Protein AF-A0A7C6IPC1-F1 (afdb_monomer)

Sequence (185 aa):
ATVQRELDTSAEGLLESAGDKFINTDADSVVSEVQVGNEPYTYTSYGGQVYNIYERETLYKEIWAAPVTEIAKRYQVSDVAINKVCKSLNIPRPPRGYWAKVRAGKPVSIKPLPKTEGPTEKMGIRTGLDIRQQNEEGVLAFLSDEDRRVVFSIAAQIPVLGPNARFHPLIMAYRKVIDEGEKQQ

Solvent-accessible surface area (backbone atoms only — not comparable to full-atom values): 12378 Å² total; per-residue (Å²): 131,89,80,91,88,78,90,81,89,84,87,88,88,84,88,84,90,84,90,82,90,78,93,74,92,82,78,86,69,82,73,74,81,66,79,82,65,95,68,72,55,66,50,75,46,98,84,79,49,45,28,37,54,44,43,51,67,62,53,46,55,46,55,75,74,41,58,60,70,60,52,17,57,73,58,24,33,52,55,67,53,53,53,50,51,33,61,75,56,68,51,88,70,78,58,93,60,46,69,58,39,53,76,66,70,46,94,77,88,80,81,78,84,76,88,70,99,62,74,56,63,46,77,42,74,44,69,49,77,55,86,78,67,72,45,82,94,41,76,60,62,92,42,53,76,68,55,42,51,51,51,51,59,53,56,72,68,53,82,73,76,53,99,83,48,92,59,58,69,71,59,50,57,53,51,53,54,51,59,59,53,65,75,74,111

Secondary structure (DSSP, 8-state):
--------------------------------------PPPEEE-TTS-EEEEEEHHHHHHHHHHS-HHHHHHHTTS-HHHHHHHHHHTTPPPPPTTHHHHHHTT---PPPPPPP--S-SEEEEE---GGGG---GGGTTTTS-HHHHHHHHHHHHHS----TTS---HHHHHHHHHHHHHHTT-

Radius of gyration: 33.55 Å; Cα contacts (8 Å, |Δi|>4): 116; chains: 1; bounding box: 54×61×127 Å

pLDDT: mean 71.26, std 20.03, range [30.2, 93.69]

Mean predicted aligned error: 18.43 Å

Structure (mmCIF, N/CA/C/O backbone):
data_AF-A0A7C6IPC1-F1
#
_entry.id   AF-A0A7C6IPC1-F1
#
loop_
_atom_site.group_PDB
_atom_site.id
_atom_site.type_symbol
_atom_site.label_atom_id
_atom_site.label_alt_id
_atom_site.label_comp_id
_atom_site.label_asym_id
_atom_site.label_entity_id
_atom_site.label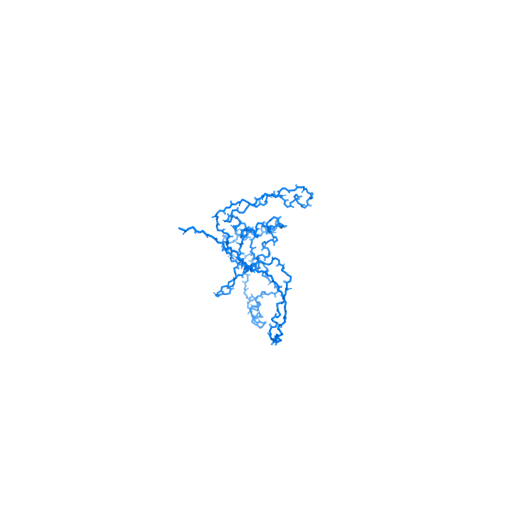_seq_id
_atom_site.pdbx_PDB_ins_code
_atom_site.Cartn_x
_atom_site.Cartn_y
_atom_site.Cartn_z
_atom_site.occupancy
_atom_site.B_iso_or_equiv
_atom_site.auth_seq_id
_atom_site.auth_comp_id
_atom_site.auth_asym_id
_atom_site.auth_atom_id
_atom_site.pdbx_PDB_model_num
ATOM 1 N N . ALA A 1 1 ? 26.554 10.624 88.889 1.00 42.78 1 ALA A N 1
ATOM 2 C CA . ALA A 1 1 ? 26.252 11.996 88.436 1.00 42.78 1 ALA A CA 1
ATOM 3 C C . ALA A 1 1 ? 26.048 11.904 86.922 1.00 42.78 1 ALA A C 1
ATOM 5 O O . ALA A 1 1 ? 26.989 11.499 86.263 1.00 42.78 1 ALA A O 1
ATOM 6 N N . THR A 1 2 ? 24.851 11.977 86.322 1.00 33.88 2 THR A N 1
ATOM 7 C CA . THR A 1 2 ? 23.754 12.969 86.458 1.00 33.88 2 THR A CA 1
ATOM 8 C C . THR A 1 2 ? 24.302 14.379 86.232 1.00 33.88 2 THR A C 1
ATOM 10 O O . THR A 1 2 ? 25.181 14.754 86.993 1.00 33.88 2 THR A O 1
ATOM 13 N N . VAL A 1 3 ? 23.882 15.228 85.286 1.00 37.34 3 VAL A N 1
ATOM 14 C CA . VAL A 1 3 ? 22.856 15.240 84.221 1.00 37.34 3 VAL A CA 1
ATOM 15 C C . VAL A 1 3 ? 23.174 16.460 83.321 1.00 37.34 3 VAL A C 1
ATOM 17 O O . VAL A 1 3 ? 23.811 17.399 83.782 1.00 37.34 3 VAL A O 1
ATOM 20 N N . GLN A 1 4 ? 22.724 16.378 82.065 1.00 38.34 4 GLN A N 1
ATOM 21 C CA . GLN A 1 4 ? 22.361 17.393 81.049 1.00 38.34 4 GLN A CA 1
ATOM 22 C C . GLN A 1 4 ? 22.618 18.903 81.221 1.00 38.34 4 GLN A C 1
ATOM 24 O O . GLN A 1 4 ? 22.395 19.455 82.295 1.00 38.34 4 GLN A O 1
ATOM 29 N N . ARG A 1 5 ? 22.830 19.553 80.054 1.00 38.12 5 ARG A N 1
ATOM 30 C CA . ARG A 1 5 ? 22.085 20.694 79.434 1.00 38.12 5 ARG A CA 1
ATOM 31 C C . ARG A 1 5 ? 23.045 21.489 78.520 1.00 38.12 5 ARG A C 1
ATOM 33 O O . ARG A 1 5 ? 24.199 21.609 78.896 1.00 38.12 5 ARG A O 1
ATOM 40 N N . GLU A 1 6 ? 22.739 22.082 77.365 1.00 39.78 6 GLU A N 1
ATOM 41 C CA . GLU A 1 6 ? 21.601 22.251 76.440 1.00 39.78 6 GLU A CA 1
ATOM 42 C C . GLU A 1 6 ? 22.182 22.812 75.111 1.00 39.78 6 GLU A C 1
ATOM 44 O O . GLU A 1 6 ? 23.296 23.326 75.144 1.00 39.78 6 GLU A O 1
ATOM 49 N N . LEU A 1 7 ? 21.425 22.677 74.003 1.00 37.53 7 LEU A N 1
ATOM 50 C CA . LEU A 1 7 ? 21.118 23.676 72.944 1.00 37.53 7 LEU A CA 1
ATOM 51 C C . LEU A 1 7 ? 22.267 24.583 72.412 1.00 37.53 7 LEU A C 1
ATOM 53 O O . LEU A 1 7 ? 23.022 25.168 73.170 1.00 37.53 7 LEU A O 1
ATOM 57 N N . ASP A 1 8 ? 22.453 24.869 71.123 1.00 31.48 8 ASP A N 1
ATOM 58 C CA . ASP A 1 8 ? 21.503 25.034 70.022 1.00 31.48 8 ASP A CA 1
ATOM 59 C C . ASP A 1 8 ? 22.293 25.394 68.732 1.00 31.48 8 ASP A C 1
ATOM 61 O O . ASP A 1 8 ? 23.434 25.850 68.807 1.00 31.48 8 ASP A O 1
ATOM 65 N N . THR A 1 9 ? 21.609 25.370 67.581 1.00 40.03 9 THR A N 1
ATOM 66 C CA . THR A 1 9 ? 21.908 26.143 66.343 1.00 40.03 9 THR A CA 1
ATOM 67 C C . THR A 1 9 ? 22.926 25.574 65.337 1.00 40.03 9 THR A C 1
ATOM 69 O O . THR A 1 9 ? 24.131 25.756 65.463 1.00 40.03 9 THR A O 1
ATOM 72 N N . SER A 1 10 ? 22.448 25.008 64.224 1.00 35.53 10 SER A N 1
ATOM 73 C CA . SER A 1 10 ? 22.227 25.798 62.995 1.00 35.53 10 SER A CA 1
ATOM 74 C C . SER A 1 10 ? 21.672 24.922 61.872 1.00 35.53 10 SER A C 1
ATOM 76 O O . SER A 1 10 ? 22.257 23.910 61.495 1.00 35.53 10 SER A O 1
ATOM 78 N N . ALA A 1 11 ? 20.518 25.340 61.362 1.00 40.31 11 ALA A N 1
ATOM 79 C CA . ALA A 1 11 ? 19.826 24.771 60.223 1.00 40.31 11 ALA A CA 1
ATOM 80 C C . ALA A 1 11 ? 20.508 25.160 58.900 1.00 40.31 11 ALA A C 1
ATOM 82 O O . ALA A 1 11 ? 20.950 26.296 58.728 1.00 40.31 11 ALA A O 1
ATOM 83 N N . GLU A 1 12 ? 20.527 24.222 57.955 1.00 38.56 12 GLU A N 1
ATOM 84 C CA . GLU A 1 12 ? 20.740 24.483 56.534 1.00 38.56 12 GLU A CA 1
ATOM 85 C C . GLU A 1 12 ? 19.439 24.969 55.877 1.00 38.56 12 GLU A C 1
ATOM 87 O O . GLU A 1 12 ? 18.364 24.421 56.129 1.00 38.56 12 GLU A O 1
ATOM 92 N N . GLY A 1 13 ? 19.565 25.947 54.974 1.00 33.12 13 GLY A N 1
ATOM 93 C CA . GLY A 1 13 ? 18.568 26.266 53.949 1.00 33.12 13 GLY A CA 1
ATOM 94 C C . GLY A 1 13 ? 18.161 27.742 53.877 1.00 33.12 13 GLY A C 1
ATOM 95 O O . GLY A 1 13 ? 17.382 28.196 54.705 1.00 33.12 13 GLY A O 1
ATOM 96 N N . LEU A 1 14 ? 18.637 28.477 52.860 1.00 33.56 14 LEU A N 1
ATOM 97 C CA . LEU A 1 14 ? 17.858 28.869 51.665 1.00 33.56 14 LEU A CA 1
ATOM 98 C C . LEU A 1 14 ? 18.631 29.862 50.757 1.00 33.56 14 LEU A C 1
ATOM 100 O O . LEU A 1 14 ? 19.104 30.893 51.216 1.00 33.56 14 LEU A O 1
ATOM 104 N N . LEU A 1 15 ? 18.678 29.515 49.464 1.00 36.00 15 LEU A N 1
ATOM 105 C CA . LEU A 1 15 ? 18.459 30.317 48.243 1.00 36.00 15 LEU A CA 1
ATOM 106 C C . LEU A 1 15 ? 19.066 31.735 48.023 1.00 36.00 15 LEU A C 1
ATOM 108 O O . LEU A 1 15 ? 18.649 32.715 48.627 1.00 36.00 15 LEU A O 1
ATOM 112 N N . GLU A 1 16 ? 19.871 31.811 46.944 1.00 30.70 16 GLU A N 1
ATOM 113 C CA . GLU A 1 16 ? 19.589 32.523 45.664 1.00 30.70 16 GLU A CA 1
ATOM 114 C C . GLU A 1 16 ? 20.507 33.687 45.220 1.00 30.70 16 GLU A C 1
ATOM 116 O O . GLU A 1 16 ? 20.761 34.635 45.954 1.00 30.70 16 GLU A O 1
ATOM 121 N N . SER A 1 17 ? 20.849 33.626 43.915 1.00 34.62 17 SER A N 1
ATOM 122 C CA . SER A 1 17 ? 21.264 34.714 42.998 1.00 34.62 17 SER A CA 1
ATOM 123 C C . SER A 1 17 ? 22.682 35.289 43.142 1.00 34.62 17 SER A C 1
ATOM 125 O O . SER A 1 17 ? 23.150 35.531 44.240 1.00 34.62 17 SER A O 1
ATOM 127 N N . ALA A 1 18 ? 23.428 35.661 42.100 1.00 34.22 18 ALA A N 1
ATOM 128 C CA . ALA A 1 18 ? 23.328 35.535 40.647 1.00 34.22 18 ALA A CA 1
ATOM 129 C C . ALA A 1 18 ? 24.667 36.005 40.049 1.00 34.22 18 ALA A C 1
ATOM 131 O O . ALA A 1 18 ? 25.324 36.882 40.608 1.00 34.22 18 ALA A O 1
ATOM 132 N N . GLY A 1 19 ? 24.973 35.514 38.847 1.00 30.50 19 GLY A N 1
ATOM 133 C CA . GLY A 1 19 ? 25.771 36.248 37.868 1.00 30.50 19 GLY A CA 1
ATOM 134 C C . GLY A 1 19 ? 27.196 35.755 37.674 1.00 30.50 19 GLY A C 1
ATOM 135 O O . GLY A 1 19 ? 28.110 36.282 38.288 1.00 30.50 19 GLY A O 1
ATOM 136 N N . ASP A 1 20 ? 27.384 34.868 36.697 1.00 35.81 20 ASP A N 1
ATOM 137 C CA . ASP A 1 20 ? 28.608 34.882 35.900 1.00 35.81 20 ASP A CA 1
ATOM 138 C C . ASP A 1 20 ? 28.272 34.776 34.412 1.00 35.81 20 ASP A C 1
ATOM 140 O O . ASP A 1 20 ? 27.554 33.888 33.949 1.00 35.81 20 ASP A O 1
ATOM 144 N N . LYS A 1 21 ? 28.771 35.770 33.676 1.00 41.38 21 LYS A N 1
ATOM 145 C CA . LYS A 1 21 ? 28.754 35.854 32.219 1.00 41.38 21 LYS A CA 1
ATOM 146 C C . LYS A 1 21 ? 29.823 34.917 31.679 1.00 41.38 21 LYS A C 1
ATOM 148 O O . LYS A 1 21 ? 30.982 35.116 32.010 1.00 41.38 21 LYS A O 1
ATOM 153 N N . PHE A 1 22 ? 29.486 34.066 30.718 1.00 30.20 22 PHE A N 1
ATOM 154 C CA . PHE A 1 22 ? 30.411 33.795 29.620 1.00 30.20 22 PHE A CA 1
ATOM 155 C C . PHE A 1 22 ? 29.639 33.639 28.314 1.00 30.20 22 PHE A C 1
ATOM 157 O O . PHE A 1 22 ? 28.865 32.710 28.106 1.00 30.20 22 PHE A O 1
ATOM 164 N N . ILE A 1 23 ? 29.858 34.628 27.456 1.00 34.03 23 ILE A N 1
ATOM 165 C CA . ILE A 1 23 ? 29.591 34.599 26.028 1.00 34.03 23 ILE A CA 1
ATOM 166 C C . ILE A 1 23 ? 30.515 33.554 25.398 1.00 34.03 23 ILE A C 1
ATOM 168 O O . ILE A 1 23 ? 31.729 33.712 25.427 1.00 34.03 23 ILE A O 1
ATOM 172 N N . ASN A 1 24 ? 29.946 32.497 24.830 1.00 34.81 24 ASN A N 1
ATOM 173 C CA . ASN A 1 24 ? 30.612 31.705 23.806 1.00 34.81 24 ASN A CA 1
ATOM 174 C C . ASN A 1 24 ? 29.646 31.572 22.636 1.00 34.81 24 ASN A C 1
ATOM 176 O O . ASN A 1 24 ? 28.652 30.851 22.685 1.00 34.81 24 ASN A O 1
ATOM 180 N N . THR A 1 25 ? 29.946 32.360 21.614 1.00 36.94 25 THR A N 1
ATOM 181 C CA . THR A 1 25 ? 29.571 32.131 20.227 1.00 36.94 25 THR A CA 1
ATOM 182 C C . THR A 1 25 ? 30.173 30.794 19.808 1.00 36.94 25 THR A C 1
ATOM 184 O O . THR A 1 25 ? 31.377 30.620 19.957 1.00 36.94 25 THR A O 1
ATOM 187 N N . ASP A 1 26 ? 29.346 29.845 19.373 1.00 35.69 26 ASP A N 1
ATOM 188 C CA . ASP A 1 26 ? 29.529 29.075 18.134 1.00 35.69 26 ASP A CA 1
ATOM 189 C C . ASP A 1 26 ? 28.623 27.835 18.114 1.00 35.69 26 ASP A C 1
ATOM 191 O O . ASP A 1 26 ? 28.486 27.113 19.100 1.00 35.69 26 ASP A O 1
ATOM 195 N N . ALA A 1 27 ? 28.048 27.599 16.932 1.00 46.12 27 ALA A N 1
ATOM 196 C CA . ALA A 1 27 ? 27.207 26.469 16.541 1.00 46.12 27 ALA A CA 1
ATOM 197 C C . ALA A 1 27 ? 25.763 26.464 17.076 1.00 46.12 27 ALA A C 1
ATOM 199 O O . ALA A 1 27 ? 25.317 25.487 17.677 1.00 46.12 27 ALA A O 1
ATOM 200 N N . ASP A 1 28 ? 24.977 27.488 16.715 1.00 35.22 28 ASP A N 1
ATOM 201 C CA . ASP A 1 28 ? 23.539 27.258 16.536 1.00 35.22 28 ASP A CA 1
ATOM 202 C C . ASP A 1 28 ? 23.357 26.467 15.236 1.00 35.22 28 ASP A C 1
ATOM 204 O O . ASP A 1 28 ? 23.250 26.984 14.121 1.00 35.22 28 ASP A O 1
ATOM 208 N N . SER A 1 29 ? 23.474 25.153 15.410 1.00 35.72 29 SER A N 1
ATOM 209 C CA . SER A 1 29 ? 22.898 24.155 14.536 1.00 35.72 29 SER A CA 1
ATOM 210 C C . SER A 1 29 ? 21.467 24.583 14.270 1.00 35.72 29 SER A C 1
ATOM 212 O O . SER A 1 29 ? 20.635 24.518 15.168 1.00 35.72 29 SER A O 1
ATOM 214 N N . VAL A 1 30 ? 21.191 24.993 13.035 1.00 35.62 30 VAL A N 1
ATOM 215 C CA . VAL A 1 30 ? 19.840 25.184 12.518 1.00 35.62 30 VAL A CA 1
ATOM 216 C C . VAL A 1 30 ? 19.114 23.840 12.628 1.00 35.62 30 VAL A C 1
ATOM 218 O O . VAL A 1 30 ? 19.042 23.055 11.685 1.00 35.62 30 VAL A O 1
ATOM 221 N N . VAL A 1 31 ? 18.581 23.551 13.812 1.00 35.47 31 VAL A N 1
ATOM 222 C CA . VAL A 1 31 ? 17.463 22.645 13.992 1.00 35.47 31 VAL A CA 1
ATOM 223 C C . VAL A 1 31 ? 16.281 23.408 13.436 1.00 35.47 31 VAL A C 1
ATOM 225 O O . VAL A 1 31 ? 15.582 24.153 14.113 1.00 35.47 31 VAL A O 1
ATOM 228 N N . SER A 1 32 ? 16.116 23.281 12.121 1.00 35.44 32 SER A N 1
ATOM 229 C CA . SER A 1 32 ? 14.827 23.538 11.510 1.00 35.44 32 SER A CA 1
ATOM 230 C C . SER A 1 32 ? 13.851 22.596 12.202 1.00 35.44 32 SER A C 1
ATOM 232 O O . SER A 1 32 ? 13.800 21.409 11.883 1.00 35.44 32 SER A O 1
ATOM 234 N N . GLU A 1 33 ? 13.119 23.119 13.185 1.00 40.06 33 GLU A N 1
ATOM 235 C CA . GLU A 1 33 ? 11.861 22.560 13.658 1.00 40.06 33 GLU A CA 1
ATOM 236 C C . GLU A 1 33 ? 10.898 22.561 12.466 1.00 40.06 33 GLU A C 1
ATOM 238 O O . GLU A 1 33 ? 10.044 23.430 12.290 1.00 40.06 33 GLU A O 1
ATOM 243 N N . VAL A 1 34 ? 11.089 21.588 11.575 1.00 40.12 34 VAL A N 1
ATOM 244 C CA . VAL A 1 34 ? 10.105 21.232 10.571 1.00 40.12 34 VAL A CA 1
ATOM 245 C C . VAL A 1 34 ? 8.958 20.627 11.355 1.00 40.12 34 VAL A C 1
ATOM 247 O O . VAL A 1 34 ? 9.119 19.609 12.030 1.00 40.12 34 VAL A O 1
ATOM 250 N N . GLN A 1 35 ? 7.816 21.305 11.291 1.00 32.94 35 GLN A N 1
ATOM 251 C CA . GLN A 1 35 ? 6.545 20.835 11.816 1.00 32.94 35 GLN A CA 1
ATOM 252 C C . GLN A 1 35 ? 6.404 19.339 11.536 1.00 32.94 35 GLN A C 1
ATOM 254 O O . GLN A 1 35 ? 6.403 18.925 10.376 1.00 32.94 35 GLN A O 1
ATOM 259 N N . VAL A 1 36 ? 6.342 18.545 12.608 1.00 42.81 36 VAL A N 1
ATOM 260 C CA . VAL A 1 36 ? 6.246 17.085 12.565 1.00 42.81 36 VAL A CA 1
ATOM 261 C C . VAL A 1 36 ? 4.934 16.714 11.879 1.00 42.81 36 VAL A C 1
ATOM 263 O O . VAL A 1 36 ? 3.889 16.561 12.507 1.00 42.81 36 VAL A O 1
ATOM 266 N N . GLY A 1 37 ? 4.976 16.606 10.553 1.00 45.66 37 GLY A N 1
ATOM 267 C CA . GLY A 1 37 ? 4.071 15.742 9.824 1.00 45.66 37 GLY A CA 1
ATOM 268 C C . GLY A 1 37 ? 4.293 14.331 10.352 1.00 45.66 37 GLY A C 1
ATOM 269 O O . GLY A 1 37 ? 5.436 13.942 10.587 1.00 45.66 37 GLY A O 1
ATOM 270 N N . ASN A 1 38 ? 3.212 13.591 10.600 1.00 64.19 38 ASN A N 1
ATOM 271 C CA . ASN A 1 38 ? 3.240 12.190 11.031 1.00 64.19 38 ASN A CA 1
ATOM 272 C C . ASN A 1 38 ? 3.824 11.288 9.923 1.00 64.19 38 ASN A C 1
ATOM 274 O O . ASN A 1 38 ? 3.116 10.460 9.344 1.00 64.19 38 ASN A O 1
ATOM 278 N N . GLU A 1 39 ? 5.089 11.497 9.583 1.00 67.12 39 GLU A N 1
ATOM 279 C CA . GLU A 1 39 ? 5.850 10.673 8.667 1.00 67.12 39 GLU A CA 1
ATOM 280 C C . GLU A 1 39 ? 6.363 9.453 9.435 1.00 67.12 39 GLU A C 1
ATOM 282 O O . GLU A 1 39 ? 6.873 9.584 10.553 1.00 67.12 39 GLU A O 1
ATOM 287 N N . PRO A 1 40 ? 6.202 8.245 8.879 1.00 78.38 40 PRO A N 1
ATOM 288 C CA . PRO A 1 40 ? 6.580 7.032 9.573 1.00 78.38 40 PRO A CA 1
ATOM 289 C C . PRO A 1 40 ? 8.096 6.940 9.718 1.00 78.38 40 PRO A C 1
ATOM 291 O O . PRO A 1 40 ? 8.842 7.220 8.779 1.00 78.38 40 PRO A O 1
ATOM 294 N N . TYR A 1 41 ? 8.554 6.480 10.881 1.00 81.81 41 TYR A N 1
ATOM 295 C CA . TYR A 1 41 ? 9.971 6.232 11.113 1.00 81.81 41 TYR A CA 1
ATOM 296 C C . TYR A 1 41 ? 10.501 5.209 10.103 1.00 81.81 41 TYR A C 1
ATOM 298 O O . TYR A 1 41 ? 10.015 4.074 10.021 1.00 81.81 41 TYR A O 1
ATOM 306 N N . THR A 1 42 ? 11.514 5.608 9.333 1.00 86.94 42 THR A N 1
ATOM 307 C CA . THR A 1 42 ? 12.171 4.740 8.353 1.00 86.94 42 THR A CA 1
ATOM 308 C C . THR A 1 42 ? 13.636 4.517 8.672 1.00 86.94 42 THR A C 1
ATOM 310 O O . THR A 1 42 ? 14.331 5.435 9.096 1.00 86.94 42 THR A O 1
ATOM 313 N N . TYR A 1 43 ? 14.117 3.309 8.395 1.00 85.62 43 TYR A N 1
ATOM 314 C CA . TYR A 1 43 ? 15.519 2.932 8.506 1.00 85.62 43 TYR A CA 1
ATOM 315 C C . TYR A 1 43 ? 16.049 2.462 7.150 1.00 85.62 43 TYR A C 1
ATOM 317 O O . TYR A 1 43 ? 15.455 1.588 6.513 1.00 85.62 43 TYR A O 1
ATOM 325 N N . THR A 1 44 ? 17.178 3.021 6.720 1.00 87.62 44 THR A N 1
ATOM 326 C CA . THR A 1 44 ? 17.869 2.617 5.491 1.00 87.62 44 THR A CA 1
ATOM 327 C C . THR A 1 44 ? 19.000 1.665 5.844 1.00 87.62 44 THR A C 1
ATOM 329 O O . THR A 1 44 ? 19.879 1.999 6.635 1.00 87.62 44 THR A O 1
ATOM 332 N N . SER A 1 45 ? 18.988 0.475 5.250 1.00 85.56 45 SER A N 1
ATOM 333 C CA . SER A 1 45 ? 20.052 -0.513 5.437 1.00 85.56 45 SER A CA 1
ATOM 334 C C . SER A 1 45 ? 21.165 -0.356 4.393 1.00 85.56 45 SER A C 1
ATOM 336 O O . SER A 1 45 ? 20.970 0.245 3.330 1.00 85.56 45 SER A O 1
ATOM 338 N N . TYR A 1 46 ? 22.334 -0.942 4.667 1.00 70.69 46 TYR A N 1
ATOM 339 C CA . TYR A 1 46 ? 23.425 -1.055 3.699 1.00 70.69 46 TYR A CA 1
ATOM 340 C C . TYR A 1 46 ? 22.954 -1.910 2.510 1.00 70.69 46 TYR A C 1
ATOM 342 O O . TYR A 1 46 ? 22.681 -3.098 2.660 1.00 70.69 46 TYR A O 1
ATOM 350 N N . GLY A 1 47 ? 22.795 -1.290 1.337 1.00 78.38 47 GLY A N 1
ATOM 351 C CA . GLY A 1 47 ? 22.162 -1.904 0.158 1.00 78.38 47 GLY A CA 1
ATOM 352 C C . GLY A 1 47 ? 20.948 -1.141 -0.384 1.00 78.38 47 GLY A C 1
ATOM 353 O O . GLY A 1 47 ?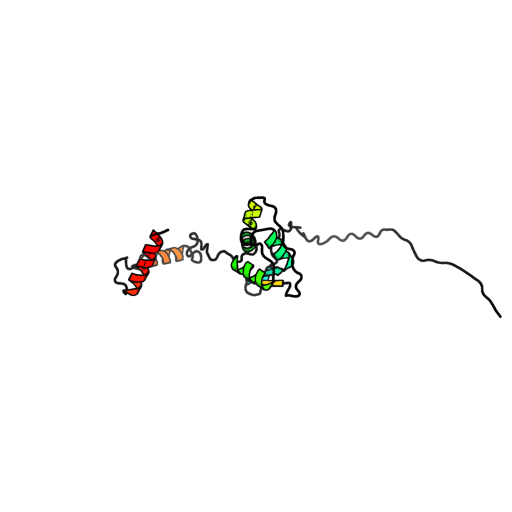 20.271 -1.631 -1.285 1.00 78.38 47 GLY A O 1
ATOM 354 N N . GLY A 1 48 ? 20.648 0.043 0.165 1.00 81.12 48 GLY A N 1
ATOM 355 C CA . GLY A 1 48 ? 19.620 0.949 -0.367 1.00 81.12 48 GLY A CA 1
ATOM 356 C C . GLY A 1 48 ? 18.180 0.502 -0.102 1.00 81.12 48 GLY A C 1
ATOM 357 O O . GLY A 1 48 ? 17.243 1.121 -0.596 1.00 81.12 48 GLY A O 1
ATOM 358 N N . GLN A 1 49 ? 17.988 -0.562 0.680 1.00 82.06 49 GLN A N 1
ATOM 359 C CA . GLN A 1 49 ? 16.666 -1.023 1.097 1.00 82.06 49 GLN A CA 1
ATOM 360 C C . GLN A 1 49 ? 16.149 -0.154 2.245 1.00 82.06 49 GLN A C 1
ATOM 362 O O . GLN A 1 49 ? 16.828 0.005 3.264 1.00 82.06 49 GLN A O 1
ATOM 367 N N . VAL A 1 50 ? 14.934 0.372 2.085 1.00 89.00 50 VAL A N 1
ATOM 368 C CA . VAL A 1 50 ? 14.257 1.193 3.094 1.00 89.00 50 VAL A CA 1
ATOM 369 C C . VAL A 1 50 ? 13.233 0.342 3.840 1.00 89.00 50 VAL A C 1
ATOM 371 O O . VAL A 1 50 ? 12.414 -0.355 3.236 1.00 89.00 50 VAL A O 1
ATOM 374 N N . TYR A 1 51 ? 13.263 0.410 5.166 1.00 89.62 51 TYR A N 1
ATOM 375 C CA . TYR A 1 51 ? 12.338 -0.279 6.058 1.00 89.62 51 TYR A CA 1
ATOM 376 C C . TYR A 1 51 ? 11.488 0.734 6.810 1.00 89.62 51 TYR A C 1
ATOM 378 O O . TYR A 1 51 ? 12.000 1.741 7.285 1.00 89.62 51 TYR A O 1
ATOM 386 N N . ASN A 1 52 ? 10.203 0.437 6.966 1.00 91.00 52 ASN A N 1
ATOM 387 C CA . ASN A 1 52 ? 9.317 1.155 7.869 1.00 91.00 52 ASN A CA 1
ATOM 388 C C . ASN A 1 52 ? 9.308 0.467 9.229 1.00 91.00 52 ASN A C 1
ATOM 390 O O . ASN A 1 52 ? 9.174 -0.760 9.299 1.00 91.00 52 ASN A O 1
ATOM 394 N N . ILE A 1 53 ? 9.397 1.259 10.290 1.00 90.25 53 ILE A N 1
ATOM 395 C CA . ILE A 1 53 ? 9.268 0.805 11.670 1.00 90.25 53 ILE A CA 1
ATOM 396 C C . ILE A 1 53 ? 7.830 1.085 12.114 1.00 90.25 53 ILE A C 1
ATOM 398 O O . ILE A 1 53 ? 7.361 2.219 12.083 1.00 90.25 53 ILE A O 1
ATOM 402 N N . TYR A 1 54 ? 7.113 0.029 12.486 1.00 88.88 54 TYR A N 1
ATOM 403 C CA . TYR A 1 54 ? 5.732 0.082 12.947 1.00 88.88 54 TYR A CA 1
ATOM 404 C C . TYR A 1 54 ? 5.685 -0.117 14.454 1.00 88.88 54 TYR A C 1
ATOM 406 O O . TYR A 1 54 ? 5.912 -1.227 14.936 1.00 88.88 54 TYR A O 1
ATOM 414 N N . GLU A 1 55 ? 5.321 0.931 15.179 1.00 89.50 55 GLU A N 1
ATOM 415 C CA . GLU A 1 55 ? 5.032 0.851 16.605 1.00 89.50 55 GLU A CA 1
ATOM 416 C C . GLU A 1 55 ? 3.539 0.582 16.833 1.00 89.50 55 GLU A C 1
ATOM 418 O O . GLU A 1 55 ? 2.670 1.184 16.197 1.00 89.50 55 GLU A O 1
ATOM 423 N N . ARG A 1 56 ? 3.225 -0.328 17.758 1.00 87.12 56 ARG A N 1
ATOM 424 C CA . ARG A 1 56 ? 1.856 -0.771 18.051 1.00 87.12 56 ARG A CA 1
ATOM 425 C C . ARG A 1 56 ? 0.895 0.378 18.368 1.00 87.12 56 ARG A C 1
ATOM 427 O O . ARG A 1 56 ? -0.220 0.395 17.844 1.00 87.12 56 ARG A O 1
ATOM 434 N N . GLU A 1 57 ? 1.284 1.292 19.254 1.00 85.44 57 GLU A N 1
ATOM 435 C CA . GLU A 1 57 ? 0.405 2.369 19.726 1.00 85.44 57 GLU A CA 1
ATOM 436 C C . GLU A 1 57 ? 0.175 3.429 18.653 1.00 85.44 57 GLU A C 1
ATOM 438 O O . GLU A 1 57 ? -0.964 3.837 18.409 1.00 85.44 57 GLU A O 1
ATOM 443 N N . THR A 1 58 ? 1.254 3.829 17.985 1.00 87.31 58 THR A N 1
ATOM 444 C CA . THR A 1 58 ? 1.245 4.803 16.894 1.00 87.31 58 THR A CA 1
ATOM 445 C C . THR A 1 58 ? 0.406 4.288 15.726 1.00 87.31 58 THR A C 1
ATOM 447 O O . THR A 1 58 ? -0.557 4.941 15.320 1.00 87.31 58 THR A O 1
ATOM 450 N N . LEU A 1 59 ? 0.643 3.046 15.292 1.00 87.94 59 LEU A N 1
ATOM 451 C CA . LEU A 1 59 ? -0.130 2.423 14.219 1.00 87.94 59 LEU A CA 1
ATOM 452 C C . LEU A 1 59 ? -1.614 2.255 14.592 1.00 87.94 59 LEU A C 1
ATOM 454 O O . LEU A 1 59 ? -2.488 2.428 13.743 1.00 87.94 59 LEU A O 1
ATOM 458 N N . TYR A 1 60 ? -1.936 1.947 15.854 1.00 87.69 60 TYR A N 1
ATOM 459 C CA . TYR A 1 60 ? -3.327 1.909 16.316 1.00 87.69 60 TYR A CA 1
ATOM 460 C C . TYR A 1 60 ? -3.991 3.290 16.208 1.00 87.69 60 TYR A C 1
ATOM 462 O O . TYR A 1 60 ? -5.066 3.391 15.618 1.00 87.69 60 TYR A O 1
ATOM 470 N N . LYS A 1 61 ? -3.363 4.357 16.719 1.00 87.50 61 LYS A N 1
ATOM 471 C CA . LYS A 1 61 ? -3.913 5.722 16.629 1.00 87.50 61 LYS A CA 1
ATOM 472 C C . LYS A 1 61 ? -4.191 6.106 15.176 1.00 87.50 61 LYS A C 1
ATOM 474 O O . LYS A 1 61 ? -5.271 6.603 14.870 1.00 87.50 61 LYS A O 1
ATOM 479 N N . GLU A 1 62 ? -3.268 5.791 14.276 1.00 88.88 62 GLU A N 1
ATOM 480 C CA . GLU A 1 62 ? -3.414 6.068 12.848 1.00 88.88 62 GLU A CA 1
ATOM 481 C C . GLU A 1 62 ? -4.559 5.285 12.202 1.00 88.88 62 GLU A C 1
ATOM 483 O O . GLU A 1 62 ? -5.379 5.880 11.509 1.00 88.88 62 GLU A O 1
ATOM 488 N N . ILE A 1 63 ? -4.677 3.979 12.471 1.00 89.06 63 ILE A N 1
ATOM 489 C CA . ILE A 1 63 ? -5.743 3.109 11.930 1.00 89.06 63 ILE A CA 1
ATOM 490 C C . ILE A 1 63 ? -7.143 3.553 12.348 1.00 89.06 63 ILE A C 1
ATOM 492 O O . ILE A 1 63 ? -8.113 3.283 11.635 1.00 89.06 63 ILE A O 1
ATOM 496 N N . TRP A 1 64 ? -7.265 4.190 13.508 1.00 87.31 64 TRP A N 1
ATOM 497 C CA . TRP A 1 64 ? -8.532 4.729 13.993 1.00 87.31 64 TRP A CA 1
ATOM 498 C C . TRP A 1 64 ? -8.764 6.187 13.579 1.00 87.31 64 TRP A C 1
ATOM 500 O O . TRP A 1 64 ? -9.918 6.616 13.568 1.00 87.31 64 TRP A O 1
ATOM 510 N N . ALA A 1 65 ? -7.713 6.917 13.193 1.00 86.88 65 ALA A N 1
ATOM 511 C CA . ALA A 1 65 ? -7.788 8.285 12.681 1.00 86.88 65 ALA A CA 1
ATOM 512 C C . ALA A 1 65 ? -8.041 8.355 11.164 1.00 86.88 65 ALA A C 1
ATOM 514 O O . ALA A 1 65 ? -8.760 9.244 10.713 1.00 86.88 65 ALA A O 1
ATOM 515 N N . ALA A 1 66 ? -7.511 7.407 10.384 1.00 87.00 66 ALA A N 1
ATOM 516 C CA . ALA A 1 66 ? -7.605 7.384 8.925 1.00 87.00 66 ALA A CA 1
ATOM 517 C C . ALA A 1 66 ? -7.876 5.970 8.367 1.00 87.00 66 ALA A C 1
ATOM 519 O O . ALA A 1 66 ? -7.542 4.962 8.998 1.00 87.00 66 ALA A O 1
ATOM 520 N N . PRO A 1 67 ? -8.474 5.844 7.166 1.00 90.06 67 PRO A N 1
ATOM 521 C CA . PRO A 1 67 ? -8.642 4.550 6.520 1.00 90.06 67 PRO A CA 1
ATOM 522 C C . PRO A 1 67 ? -7.290 3.923 6.153 1.00 90.06 67 PRO A C 1
ATOM 524 O O . PRO A 1 67 ? -6.338 4.607 5.786 1.00 90.06 67 PRO A O 1
ATOM 527 N N . VAL A 1 68 ? -7.230 2.586 6.175 1.00 89.56 68 VAL A N 1
ATOM 528 C CA . VAL A 1 68 ? -6.009 1.807 5.876 1.00 89.56 68 VAL A CA 1
ATOM 529 C C . VAL A 1 68 ? -5.389 2.186 4.530 1.00 89.56 68 VAL A C 1
ATOM 531 O O . VAL A 1 68 ? -4.173 2.178 4.416 1.00 89.56 68 VAL A O 1
ATOM 534 N N . THR A 1 69 ? -6.204 2.576 3.550 1.00 88.31 69 THR A N 1
ATOM 535 C CA . THR A 1 69 ? -5.755 3.032 2.228 1.00 88.31 69 THR A CA 1
ATOM 536 C C . THR A 1 69 ? -4.910 4.304 2.280 1.00 88.31 69 THR A C 1
ATOM 538 O O . THR A 1 69 ? -3.987 4.464 1.490 1.00 88.31 69 THR A O 1
ATOM 541 N N . GLU A 1 70 ? -5.215 5.235 3.185 1.00 88.69 70 GLU A N 1
ATOM 542 C CA . GLU A 1 70 ? -4.419 6.457 3.358 1.00 88.69 70 GLU A CA 1
ATOM 543 C C . GLU A 1 70 ? -3.130 6.165 4.119 1.00 88.69 70 GLU A C 1
ATOM 545 O O . GLU A 1 70 ? -2.065 6.648 3.746 1.00 88.69 70 GLU A O 1
ATOM 550 N N . ILE A 1 71 ? -3.213 5.315 5.140 1.00 90.38 71 ILE A N 1
ATOM 551 C CA . ILE A 1 71 ? -2.056 4.881 5.926 1.00 90.38 71 ILE A CA 1
ATOM 552 C C . ILE A 1 71 ? -1.077 4.130 5.024 1.00 90.38 71 ILE A C 1
ATOM 554 O O . ILE A 1 71 ? 0.097 4.464 4.958 1.00 90.38 71 ILE A O 1
ATOM 558 N N . ALA A 1 72 ? -1.557 3.170 4.240 1.00 89.38 72 ALA A N 1
ATOM 559 C CA . ALA A 1 72 ? -0.747 2.422 3.288 1.00 89.38 72 ALA A CA 1
ATOM 560 C C . ALA A 1 72 ? 0.025 3.336 2.320 1.00 89.38 72 ALA A C 1
ATOM 562 O O . ALA A 1 72 ? 1.212 3.109 2.083 1.00 89.38 72 ALA A O 1
ATOM 563 N N . LYS A 1 73 ? -0.611 4.414 1.835 1.00 88.19 73 LYS A N 1
ATOM 564 C CA . LYS A 1 73 ? 0.044 5.432 1.000 1.00 88.19 73 LYS A CA 1
ATOM 565 C C . LYS A 1 73 ? 1.170 6.158 1.734 1.00 88.19 73 LYS A C 1
ATOM 567 O O . LYS A 1 73 ? 2.262 6.245 1.182 1.00 88.19 73 LYS A O 1
ATOM 572 N N . ARG A 1 74 ? 0.937 6.616 2.970 1.00 88.38 74 ARG A N 1
ATOM 573 C CA . ARG A 1 74 ? 1.963 7.293 3.792 1.00 88.38 74 ARG A CA 1
ATOM 574 C C . ARG A 1 74 ? 3.175 6.399 4.034 1.00 88.38 74 ARG A C 1
ATOM 576 O O . ARG A 1 74 ? 4.309 6.803 3.823 1.00 88.38 74 ARG A O 1
ATOM 583 N N . TYR A 1 75 ? 2.927 5.138 4.374 1.00 88.25 75 TYR A N 1
ATOM 584 C CA . TYR A 1 75 ? 3.984 4.152 4.583 1.00 88.25 75 TYR A CA 1
ATOM 585 C C . TYR A 1 75 ? 4.557 3.587 3.272 1.00 88.25 75 TYR A C 1
ATOM 587 O O . TYR A 1 75 ? 5.469 2.770 3.321 1.00 88.25 75 TYR A O 1
ATOM 595 N N . GLN A 1 76 ? 4.051 3.974 2.096 1.00 87.81 76 GLN A N 1
ATOM 596 C CA . GLN A 1 76 ? 4.451 3.427 0.791 1.00 87.81 76 GLN A CA 1
ATOM 597 C C . GLN A 1 76 ? 4.502 1.887 0.755 1.00 87.81 76 GLN A C 1
ATOM 599 O O . GLN A 1 76 ? 5.423 1.268 0.213 1.00 87.81 76 GLN A O 1
ATOM 604 N N . VAL A 1 77 ? 3.492 1.257 1.349 1.00 89.56 77 VAL A N 1
ATOM 605 C CA . VAL A 1 77 ? 3.303 -0.198 1.358 1.00 89.56 77 VAL A CA 1
ATOM 606 C C . VAL A 1 77 ? 1.888 -0.531 0.917 1.00 89.56 77 VAL A C 1
ATOM 608 O O . VAL A 1 77 ? 0.990 0.295 0.993 1.00 89.56 77 VAL A O 1
ATOM 611 N N . SER A 1 78 ? 1.646 -1.762 0.476 1.00 89.00 78 SER A N 1
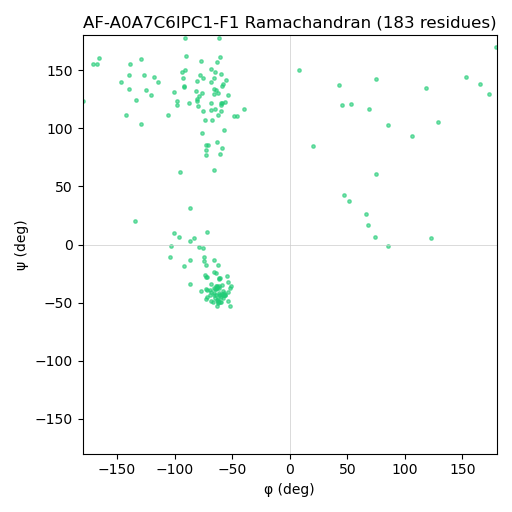ATOM 612 C CA . SER A 1 78 ? 0.291 -2.187 0.111 1.00 89.00 78 SER A CA 1
ATOM 613 C C . SER A 1 78 ? -0.639 -2.281 1.326 1.00 89.00 78 SER A C 1
ATOM 615 O O . SER A 1 78 ? -0.215 -2.670 2.415 1.00 89.00 78 SER A O 1
ATOM 617 N N . ASP A 1 79 ? -1.943 -2.075 1.120 1.00 88.25 79 ASP A N 1
ATOM 618 C CA . ASP A 1 79 ? -2.978 -2.267 2.152 1.00 88.25 79 ASP A CA 1
ATOM 619 C C . ASP A 1 79 ? -2.887 -3.649 2.819 1.00 88.25 79 ASP A C 1
ATOM 621 O O . ASP A 1 79 ? -3.086 -3.820 4.024 1.00 88.25 79 ASP A O 1
ATOM 625 N N . VAL A 1 80 ? -2.552 -4.674 2.030 1.00 89.62 80 VAL A N 1
ATOM 626 C CA . VAL A 1 80 ? -2.346 -6.046 2.509 1.00 89.62 80 VAL A CA 1
ATOM 627 C C . VAL A 1 80 ? -1.161 -6.131 3.478 1.00 89.62 80 VAL A C 1
ATOM 629 O O . VAL A 1 80 ? -1.228 -6.894 4.442 1.00 89.62 80 VAL A O 1
ATOM 632 N N . ALA A 1 81 ? -0.100 -5.347 3.268 1.00 89.94 81 ALA A N 1
ATOM 633 C CA . ALA A 1 81 ? 1.059 -5.303 4.154 1.00 89.94 81 ALA A CA 1
ATOM 634 C C . ALA A 1 81 ? 0.694 -4.683 5.509 1.00 89.94 81 ALA A C 1
ATOM 636 O O . ALA A 1 81 ? 0.924 -5.324 6.535 1.00 89.94 81 ALA A O 1
ATOM 637 N N . ILE A 1 82 ? 0.010 -3.531 5.522 1.00 91.19 82 ILE A N 1
ATOM 638 C CA . ILE A 1 82 ? -0.513 -2.933 6.765 1.00 91.19 82 ILE A CA 1
ATOM 639 C C . ILE A 1 82 ? -1.418 -3.929 7.495 1.00 91.19 82 ILE A C 1
ATOM 641 O O . ILE A 1 82 ? -1.268 -4.159 8.694 1.00 91.19 82 ILE A O 1
ATOM 645 N N . ASN A 1 83 ? -2.297 -4.624 6.771 1.00 90.25 83 ASN A N 1
ATOM 646 C CA . ASN A 1 83 ? -3.162 -5.647 7.356 1.00 90.25 83 ASN A CA 1
ATOM 647 C C . ASN A 1 83 ? -2.387 -6.818 7.982 1.00 90.25 83 ASN A C 1
ATOM 649 O O . ASN A 1 83 ? -2.801 -7.332 9.023 1.00 90.25 83 ASN A O 1
ATOM 653 N N . LYS A 1 84 ? -1.277 -7.252 7.374 1.00 91.56 84 LYS A N 1
ATOM 654 C CA . LYS A 1 84 ? -0.388 -8.274 7.949 1.00 91.56 84 LYS A CA 1
ATOM 655 C C . LYS A 1 84 ? 0.294 -7.766 9.221 1.00 91.56 84 LYS A C 1
ATOM 657 O O . LYS A 1 84 ? 0.360 -8.512 10.195 1.00 91.56 84 LYS A O 1
ATOM 662 N N . VAL A 1 85 ? 0.752 -6.514 9.229 1.00 90.62 85 VAL A N 1
ATOM 663 C CA . VAL A 1 85 ? 1.364 -5.877 10.406 1.00 90.62 85 VAL A CA 1
ATOM 664 C C . VAL A 1 85 ? 0.359 -5.781 11.559 1.00 90.62 85 VAL A C 1
ATOM 666 O O . VAL A 1 85 ? 0.656 -6.230 12.664 1.00 90.62 85 VAL A O 1
ATOM 669 N N . CYS A 1 86 ? -0.870 -5.330 11.290 1.00 89.19 86 CYS A N 1
ATOM 670 C CA . CYS A 1 86 ? -1.942 -5.257 12.292 1.00 89.19 86 CYS A CA 1
ATOM 671 C C . CYS A 1 86 ? -2.236 -6.617 12.930 1.00 89.19 86 CYS A C 1
ATOM 673 O O . CYS A 1 86 ? -2.409 -6.709 14.142 1.00 89.19 86 CYS A O 1
ATOM 675 N N . LYS A 1 87 ? -2.289 -7.678 12.110 1.00 88.44 87 LYS A N 1
ATOM 676 C CA . LYS A 1 87 ? -2.504 -9.049 12.588 1.00 88.44 87 LYS A CA 1
ATOM 677 C C . LYS A 1 87 ? -1.359 -9.517 13.482 1.00 88.44 87 LYS A C 1
ATOM 679 O O . LYS A 1 87 ? -1.628 -10.095 14.524 1.00 88.44 87 LYS A O 1
ATOM 684 N N . SER A 1 88 ? -0.105 -9.248 13.110 1.00 86.81 88 SER A N 1
ATOM 685 C CA . SER A 1 88 ? 1.039 -9.643 13.944 1.00 86.81 88 SER A CA 1
ATOM 686 C C . SER A 1 88 ? 1.125 -8.877 15.260 1.00 86.81 88 SER A C 1
ATOM 688 O O . SER A 1 88 ? 1.529 -9.452 16.260 1.00 86.81 88 SER A O 1
ATOM 690 N N . LEU A 1 89 ? 0.722 -7.604 15.268 1.00 85.00 89 LEU A N 1
ATOM 691 C CA . LEU A 1 89 ? 0.731 -6.762 16.465 1.00 85.00 89 LEU A CA 1
ATOM 692 C C . LEU A 1 89 ? -0.559 -6.899 17.296 1.00 85.00 89 LEU A C 1
ATOM 694 O O . LEU A 1 89 ? -0.712 -6.213 18.302 1.00 85.00 89 LEU A O 1
ATOM 698 N N . ASN A 1 90 ? -1.495 -7.773 16.896 1.00 83.69 90 ASN A N 1
ATOM 699 C CA . ASN A 1 90 ? -2.813 -7.938 17.523 1.00 83.69 90 ASN A CA 1
ATOM 700 C C . ASN A 1 90 ? -3.587 -6.614 17.692 1.00 83.69 90 ASN A C 1
ATOM 702 O O . ASN A 1 90 ? -4.290 -6.401 18.681 1.00 83.69 90 ASN A O 1
ATOM 706 N N . ILE A 1 91 ? -3.472 -5.715 16.712 1.00 84.75 91 ILE A N 1
ATOM 707 C CA . ILE A 1 91 ? -4.147 -4.414 16.731 1.00 84.75 91 ILE A CA 1
ATOM 708 C C . ILE A 1 91 ? -5.607 -4.599 16.284 1.00 84.75 91 ILE A C 1
ATOM 710 O O . ILE A 1 91 ? -5.850 -5.091 15.172 1.00 84.75 91 ILE A O 1
ATOM 714 N N . PRO A 1 92 ? -6.604 -4.200 17.101 1.00 84.00 92 PRO A N 1
ATOM 715 C CA . PRO A 1 92 ? -8.000 -4.255 16.698 1.00 84.00 92 PRO A CA 1
ATOM 716 C C . PRO A 1 92 ? -8.248 -3.234 15.588 1.00 84.00 92 PRO A C 1
ATOM 718 O O . PRO A 1 92 ? -8.037 -2.032 15.754 1.00 84.00 92 PRO A O 1
ATOM 721 N N . ARG A 1 93 ? -8.714 -3.728 14.443 1.00 83.75 93 ARG A N 1
ATOM 722 C CA . ARG A 1 93 ? -9.037 -2.895 13.283 1.00 83.75 93 ARG A CA 1
ATOM 723 C C . ARG A 1 93 ? -10.504 -2.460 13.315 1.00 83.75 93 ARG A C 1
ATOM 725 O O . ARG A 1 93 ? -11.348 -3.227 13.798 1.00 83.75 93 ARG A O 1
ATOM 732 N N . PRO A 1 94 ? -10.833 -1.288 12.749 1.00 84.25 94 PRO A N 1
ATOM 733 C CA . PRO A 1 94 ? -12.213 -0.869 12.583 1.00 84.25 94 PRO A CA 1
ATOM 734 C C . PRO A 1 94 ? -12.992 -1.908 11.753 1.00 84.25 94 PRO 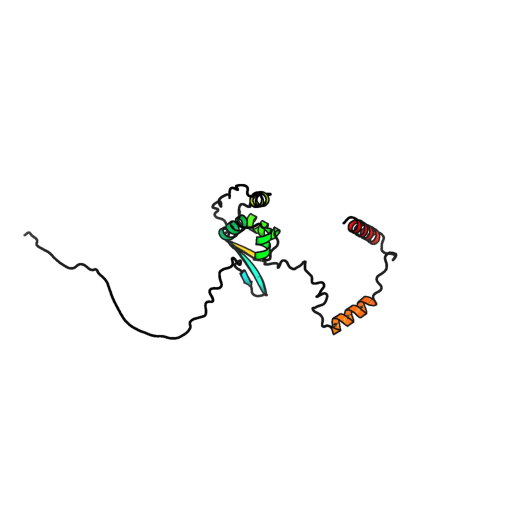A C 1
ATOM 736 O O . PRO A 1 94 ? -12.467 -2.438 10.766 1.00 84.25 94 PRO A O 1
ATOM 739 N N . PRO A 1 95 ? -14.240 -2.243 12.133 1.00 82.94 95 PRO A N 1
ATOM 740 C CA . PRO A 1 95 ? -15.050 -3.201 11.391 1.00 82.94 95 PRO A CA 1
ATOM 741 C C . PRO A 1 95 ? -15.357 -2.692 9.978 1.00 82.94 95 PRO A C 1
ATOM 743 O O . PRO A 1 95 ? -15.382 -1.485 9.719 1.00 82.94 95 PRO A O 1
ATOM 746 N N . ARG A 1 96 ? -15.660 -3.617 9.057 1.00 78.56 96 ARG A N 1
ATOM 747 C CA . ARG A 1 96 ? -16.103 -3.251 7.703 1.00 78.56 96 ARG A CA 1
ATOM 748 C C . ARG A 1 96 ? -17.298 -2.290 7.792 1.00 78.56 96 ARG A C 1
ATOM 750 O O . ARG 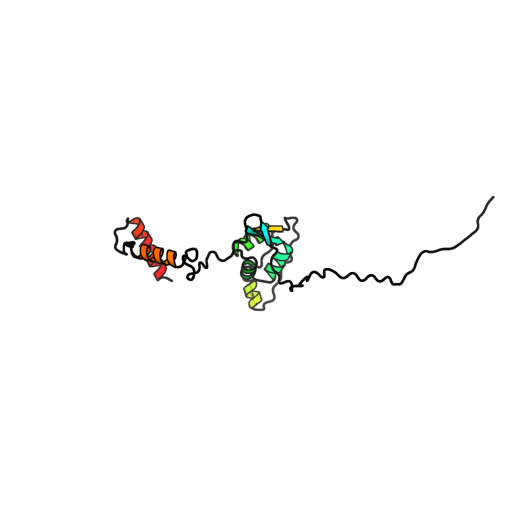A 1 96 ? -18.252 -2.547 8.523 1.00 78.56 96 ARG A O 1
ATOM 757 N N . GLY A 1 97 ? -17.218 -1.161 7.092 1.00 83.19 97 GLY A N 1
ATOM 758 C CA . GLY A 1 97 ? -18.244 -0.114 7.131 1.00 83.19 97 GLY A CA 1
ATOM 759 C C . GLY A 1 97 ? -18.123 0.903 8.275 1.00 83.19 97 GLY A C 1
ATOM 760 O O . GLY A 1 97 ? -18.906 1.848 8.289 1.00 83.19 97 GLY A O 1
ATOM 761 N N . TYR A 1 98 ? -17.144 0.789 9.184 1.00 86.56 98 TYR A N 1
ATOM 762 C CA . TYR A 1 98 ? -16.835 1.838 10.174 1.00 86.56 98 TYR A CA 1
ATOM 763 C C . TYR A 1 98 ? -16.643 3.199 9.493 1.00 86.56 98 TYR A C 1
ATOM 765 O O . TYR A 1 98 ? -17.376 4.140 9.774 1.00 86.56 98 TYR A O 1
ATOM 773 N N . TRP A 1 99 ? -15.763 3.267 8.491 1.00 86.50 99 TRP A N 1
ATOM 774 C CA . TRP A 1 99 ? -15.488 4.494 7.737 1.00 86.50 99 TRP A CA 1
ATOM 775 C C . TRP A 1 99 ? -16.673 4.997 6.905 1.00 86.50 99 TRP A C 1
ATOM 777 O O . TRP A 1 99 ? -16.763 6.185 6.611 1.00 86.50 99 TRP A O 1
ATOM 787 N N . ALA A 1 100 ? -17.613 4.122 6.537 1.00 86.25 100 ALA A N 1
ATOM 788 C CA . ALA A 1 100 ? -18.869 4.551 5.923 1.00 86.25 100 ALA A CA 1
ATOM 789 C C . ALA A 1 100 ? -19.785 5.234 6.952 1.00 86.25 100 ALA A C 1
ATOM 791 O O . ALA A 1 100 ? -20.400 6.247 6.641 1.00 86.25 100 ALA A O 1
ATOM 792 N N . LYS A 1 101 ? -19.833 4.725 8.192 1.00 86.00 101 LYS A N 1
ATOM 793 C CA . LYS A 1 101 ? -20.581 5.345 9.299 1.00 86.00 101 LYS A CA 1
ATOM 794 C C . LYS A 1 101 ? -19.969 6.678 9.739 1.00 86.00 101 LYS A C 1
ATOM 796 O O . LYS A 1 101 ? -20.730 7.614 9.950 1.00 86.00 101 LYS A O 1
ATOM 801 N N . VAL A 1 102 ? -18.635 6.766 9.811 1.00 85.62 102 VAL A N 1
ATOM 802 C CA . VAL A 1 102 ? -17.907 8.016 10.111 1.00 85.62 102 VAL A CA 1
ATOM 803 C C . VAL A 1 102 ? -18.218 9.082 9.060 1.00 85.62 102 VAL A C 1
ATOM 805 O O . VAL A 1 102 ? -18.642 10.175 9.414 1.00 85.62 102 VAL A O 1
ATOM 808 N N . ARG A 1 103 ? -18.109 8.752 7.762 1.00 85.50 103 ARG A N 1
ATOM 809 C CA . ARG A 1 103 ? -18.473 9.680 6.673 1.00 85.50 103 ARG A CA 1
ATOM 810 C C . ARG A 1 103 ? -19.947 10.085 6.689 1.00 85.50 103 ARG A C 1
ATOM 812 O O . ARG A 1 103 ? -20.277 11.183 6.268 1.00 85.50 103 ARG A O 1
ATOM 819 N N . ALA A 1 104 ? -20.823 9.214 7.186 1.00 88.25 104 ALA A N 1
ATOM 820 C CA . ALA A 1 104 ? -22.244 9.498 7.363 1.00 88.25 104 ALA A CA 1
ATOM 821 C C . ALA A 1 104 ? -22.570 10.259 8.668 1.00 88.25 104 ALA A C 1
ATOM 823 O O . ALA A 1 104 ? -23.747 10.394 8.994 1.00 88.25 104 ALA A O 1
ATOM 824 N N . GLY A 1 105 ? -21.568 10.695 9.445 1.00 85.31 105 GLY A N 1
ATOM 825 C CA . GLY A 1 105 ? -21.758 11.472 10.677 1.00 85.31 105 GLY A CA 1
ATOM 826 C C . GLY A 1 105 ? -22.407 10.704 11.833 1.00 85.31 105 GLY A C 1
ATOM 827 O O . GLY A 1 105 ? -22.911 11.312 12.774 1.00 85.31 105 GLY A O 1
ATOM 828 N N . LYS A 1 106 ? -22.442 9.367 11.782 1.00 79.50 106 LYS A N 1
ATOM 829 C CA . LYS A 1 106 ? -23.036 8.553 12.854 1.00 79.50 106 LYS A CA 1
ATOM 830 C C . LYS A 1 106 ? -22.074 8.456 14.042 1.00 79.50 106 LYS A C 1
ATOM 832 O O . 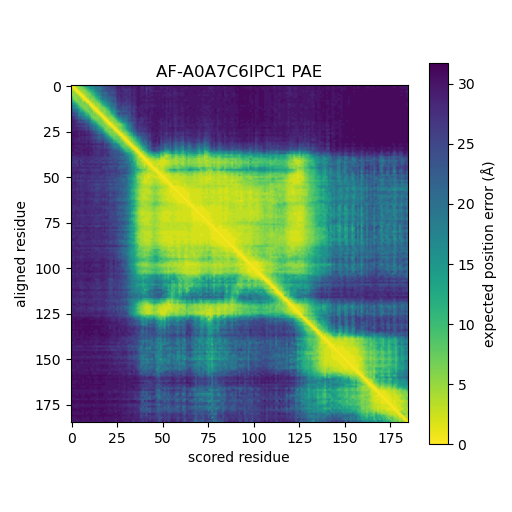LYS A 1 106 ? -20.870 8.352 13.813 1.00 79.50 106 LYS A O 1
ATOM 837 N N . PRO A 1 107 ? -22.570 8.403 15.294 1.00 71.69 107 PRO A N 1
ATOM 838 C CA . PRO A 1 107 ? -21.711 8.188 16.452 1.00 71.69 107 PRO A CA 1
ATOM 839 C C . PRO A 1 107 ? -21.033 6.821 16.337 1.00 71.69 107 PRO A C 1
ATOM 841 O O . PRO A 1 107 ? -21.692 5.808 16.075 1.00 71.69 107 PRO A O 1
ATOM 844 N N . VAL A 1 108 ? -19.711 6.785 16.512 1.00 73.81 108 VAL A N 1
ATOM 845 C CA . VAL A 1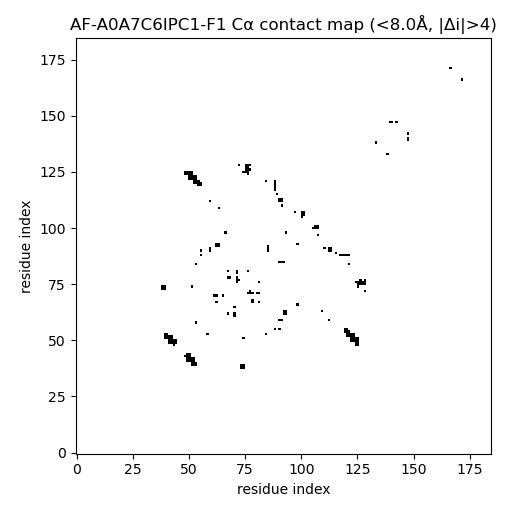 108 ? -18.937 5.546 16.419 1.00 73.81 108 VAL A CA 1
ATOM 846 C C . VAL A 1 108 ? -18.123 5.329 17.683 1.00 73.81 108 VAL A C 1
ATOM 848 O O . VAL A 1 108 ? -17.468 6.236 18.182 1.00 73.81 108 VAL A O 1
ATOM 851 N N . SER A 1 109 ? -18.188 4.109 18.211 1.00 70.31 109 SER A N 1
ATOM 852 C CA . SER A 1 109 ? -17.415 3.699 19.379 1.00 70.31 109 SER A CA 1
ATOM 853 C C . SER A 1 109 ? -16.052 3.177 18.931 1.00 70.31 109 SER A C 1
ATOM 855 O O . SER A 1 109 ? -15.964 2.230 18.141 1.00 70.31 109 SER A O 1
ATOM 857 N N . ILE A 1 110 ? -14.997 3.813 19.436 1.00 72.81 110 ILE A N 1
ATOM 858 C CA . ILE A 1 110 ? -13.615 3.367 19.276 1.00 72.81 110 ILE A CA 1
ATOM 859 C C . ILE A 1 110 ? -13.366 2.256 20.298 1.00 72.81 110 ILE A C 1
ATOM 861 O O . ILE A 1 110 ? -13.616 2.440 21.489 1.00 72.81 110 ILE A O 1
ATOM 865 N N . LYS A 1 111 ? -12.903 1.086 19.844 1.00 70.31 111 LYS A N 1
ATOM 866 C CA . LYS A 1 111 ? -12.576 -0.018 20.757 1.00 70.31 111 LYS A CA 1
ATOM 867 C C . LYS A 1 111 ? -11.208 0.241 21.378 1.00 70.31 111 LYS A C 1
ATOM 869 O O . LYS A 1 111 ? -10.259 0.254 20.605 1.00 70.31 111 LYS A O 1
ATOM 874 N N . PRO A 1 112 ? -11.080 0.378 22.710 1.00 68.00 112 PRO A N 1
ATOM 875 C CA . PRO A 1 112 ? -9.799 0.674 23.342 1.00 68.00 112 PRO A CA 1
ATOM 876 C C . PRO A 1 112 ? -8.765 -0.417 23.046 1.00 68.00 112 PRO A C 1
ATOM 878 O O . PRO A 1 112 ? -9.105 -1.597 22.913 1.00 68.00 112 PRO A O 1
ATOM 881 N N . LEU A 1 113 ? -7.500 -0.005 22.940 1.00 68.56 113 LEU A N 1
ATOM 882 C CA . LEU A 1 113 ? -6.377 -0.894 22.669 1.00 68.56 113 LEU A CA 1
ATOM 883 C C . LEU A 1 113 ? -6.280 -1.957 23.784 1.00 68.56 113 LEU A C 1
ATOM 885 O O . LEU A 1 113 ? -6.110 -1.595 24.950 1.00 68.56 113 LEU A O 1
ATOM 889 N N . PRO A 1 114 ? -6.375 -3.262 23.471 1.00 67.00 114 PRO A N 1
ATOM 890 C CA . PRO A 1 114 ? -6.096 -4.293 24.457 1.00 67.00 114 PRO A CA 1
ATOM 891 C C . PRO A 1 114 ? -4.613 -4.229 24.830 1.00 67.00 114 PRO A C 1
ATOM 893 O O . PRO A 1 114 ? -3.751 -4.154 23.948 1.00 67.00 114 PRO A O 1
ATOM 896 N N . LYS A 1 115 ? -4.305 -4.280 26.129 1.00 57.38 115 LYS A N 1
ATOM 897 C CA . LYS A 1 115 ? -2.931 -4.508 26.589 1.00 57.38 115 LYS A CA 1
ATOM 898 C C . LYS A 1 115 ? -2.504 -5.904 26.131 1.00 57.38 115 LYS A C 1
ATOM 900 O O . LYS A 1 115 ? -3.270 -6.860 26.237 1.00 57.38 115 LYS A O 1
ATOM 905 N N . THR A 1 116 ? -1.316 -6.032 25.558 1.00 61.41 116 THR A N 1
ATOM 906 C CA . THR A 1 116 ? -0.753 -7.334 25.176 1.00 61.41 116 THR A CA 1
ATOM 907 C C . THR A 1 116 ? 0.752 -7.274 25.359 1.00 61.41 116 THR A C 1
ATOM 909 O O . THR A 1 116 ? 1.362 -6.278 24.992 1.00 61.41 116 THR A O 1
ATOM 912 N N . GLU A 1 117 ? 1.335 -8.357 25.862 1.00 58.06 117 GLU A N 1
ATOM 913 C CA . GLU A 1 117 ? 2.775 -8.511 26.130 1.00 58.06 117 GLU A CA 1
ATOM 914 C C . GLU A 1 117 ? 3.561 -8.996 24.897 1.00 58.06 117 GLU A C 1
ATOM 916 O O . GLU A 1 117 ? 4.505 -9.773 24.990 1.00 58.06 117 GLU A O 1
ATOM 921 N N . GLY A 1 118 ? 3.104 -8.609 23.705 1.00 64.69 118 GLY A N 1
ATOM 922 C CA . GLY A 1 118 ? 3.713 -9.009 22.438 1.00 64.69 118 GLY A CA 1
ATOM 923 C C . GLY A 1 118 ? 4.783 -8.023 21.965 1.00 64.69 118 GLY A C 1
ATOM 924 O O . GLY A 1 118 ? 4.970 -6.981 22.588 1.00 64.69 118 GLY A O 1
A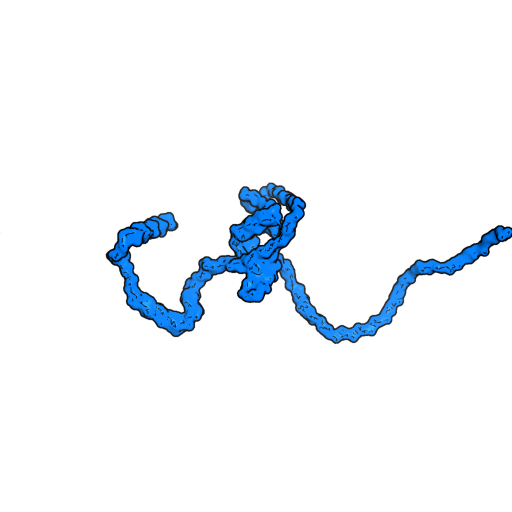TOM 925 N N . PRO A 1 119 ? 5.445 -8.304 20.828 1.00 67.06 119 PRO A N 1
ATOM 926 C CA . PRO A 1 119 ? 6.389 -7.369 20.228 1.00 67.06 119 PRO A CA 1
ATOM 927 C C . PRO A 1 119 ? 5.710 -6.018 19.968 1.00 67.06 119 PRO A C 1
ATOM 929 O O . PRO A 1 119 ? 4.682 -5.947 19.290 1.00 67.06 119 PRO A O 1
ATOM 932 N N . THR A 1 120 ? 6.280 -4.961 20.547 1.00 78.88 120 THR A N 1
ATOM 933 C CA . THR A 1 120 ? 5.794 -3.575 20.438 1.00 78.88 120 THR A CA 1
ATOM 934 C C . THR A 1 120 ? 6.084 -2.982 19.065 1.00 78.88 120 THR A C 1
ATOM 936 O O . THR A 1 120 ? 5.344 -2.122 18.585 1.00 78.88 120 THR A O 1
ATOM 939 N N . GLU A 1 121 ? 7.120 -3.498 18.410 1.00 83.38 121 GLU A N 1
ATOM 940 C CA . GLU A 1 121 ? 7.647 -2.976 17.162 1.00 83.38 121 GLU A CA 1
ATOM 941 C C . GLU A 1 121 ? 7.741 -4.065 16.101 1.00 83.38 121 GLU A C 1
ATOM 943 O O . GLU A 1 121 ? 8.017 -5.238 16.373 1.00 83.38 121 GLU A O 1
ATOM 948 N N . LYS A 1 122 ? 7.521 -3.661 14.854 1.00 87.25 122 LYS A N 1
ATOM 949 C CA . LYS A 1 122 ? 7.748 -4.507 13.692 1.00 87.25 122 LYS A CA 1
ATOM 950 C C . LYS A 1 122 ? 8.367 -3.691 12.578 1.00 87.25 122 LYS A C 1
ATOM 952 O O . LYS A 1 122 ? 7.849 -2.640 12.237 1.00 87.25 122 LYS A O 1
ATOM 957 N N . MET 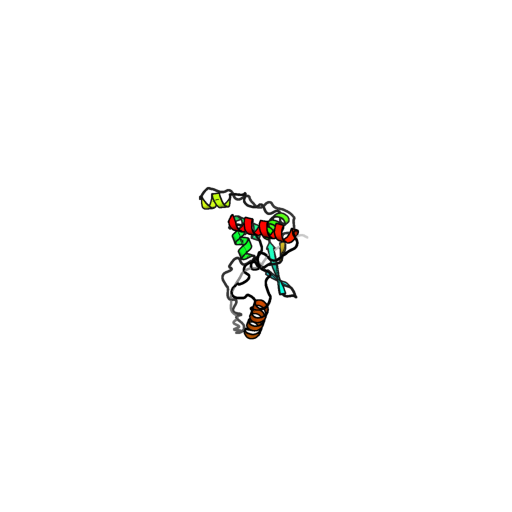A 1 123 ? 9.410 -4.216 11.948 1.00 87.75 123 MET A N 1
ATOM 958 C CA . MET A 1 123 ? 9.934 -3.647 10.710 1.00 87.75 123 MET A CA 1
ATOM 959 C C . MET A 1 123 ? 9.294 -4.311 9.484 1.00 87.75 123 MET A C 1
ATOM 961 O O . MET A 1 123 ? 9.020 -5.515 9.481 1.00 87.75 123 MET A O 1
ATOM 965 N N . GLY A 1 124 ? 9.042 -3.531 8.437 1.00 86.38 124 GLY A N 1
ATOM 966 C CA . GLY A 1 124 ? 8.566 -4.025 7.146 1.00 86.38 124 GLY A CA 1
ATOM 967 C C . GLY A 1 124 ? 9.251 -3.306 5.992 1.00 86.38 124 GLY A C 1
ATOM 968 O O . GLY A 1 124 ? 9.566 -2.129 6.099 1.00 86.38 124 GLY A O 1
ATOM 969 N N . ILE A 1 125 ? 9.489 -4.014 4.889 1.00 85.12 125 ILE A N 1
ATOM 970 C CA . ILE A 1 125 ? 10.112 -3.431 3.695 1.00 85.12 125 ILE A CA 1
ATOM 971 C C . ILE A 1 125 ? 9.164 -2.384 3.100 1.00 85.12 125 ILE A C 1
ATOM 973 O O . ILE A 1 125 ? 7.991 -2.679 2.849 1.00 85.12 125 ILE A O 1
ATOM 977 N N . ARG A 1 126 ? 9.679 -1.179 2.843 1.00 86.12 126 ARG A N 1
ATOM 978 C CA . ARG A 1 126 ? 8.977 -0.131 2.102 1.00 86.12 126 ARG A CA 1
ATOM 979 C C . ARG A 1 126 ? 9.028 -0.500 0.626 1.00 86.12 126 ARG A C 1
ATOM 981 O O . ARG A 1 126 ? 10.032 -0.298 -0.044 1.00 86.12 126 ARG A O 1
ATOM 988 N N . THR A 1 127 ? 7.967 -1.137 0.140 1.00 77.75 127 THR A N 1
ATOM 989 C CA . THR A 1 127 ? 7.954 -1.708 -1.215 1.00 77.75 127 THR A CA 1
ATOM 990 C C . THR A 1 127 ? 7.858 -0.638 -2.304 1.00 77.75 127 THR A C 1
ATOM 992 O O . THR A 1 127 ? 8.188 -0.931 -3.445 1.00 77.75 127 THR A O 1
ATOM 995 N N . GLY A 1 128 ? 7.452 0.593 -1.965 1.00 68.69 128 GLY A N 1
ATOM 996 C CA . GLY A 1 128 ? 7.150 1.621 -2.955 1.00 68.69 128 GLY A CA 1
ATOM 997 C C . GLY A 1 128 ? 5.884 1.220 -3.710 1.00 68.69 128 GLY A C 1
ATOM 998 O O . GLY A 1 128 ? 5.826 0.192 -4.379 1.00 68.69 128 GLY A O 1
ATOM 999 N N . LEU A 1 129 ? 4.812 1.999 -3.598 1.00 57.81 129 LEU A N 1
ATOM 1000 C CA . LEU A 1 129 ? 3.546 1.675 -4.271 1.00 57.81 129 LEU A CA 1
ATOM 1001 C C . LEU A 1 129 ? 3.584 1.872 -5.801 1.00 57.81 129 LEU A C 1
ATOM 1003 O O . LEU A 1 129 ? 2.548 1.756 -6.451 1.00 57.81 129 LEU A O 1
ATOM 1007 N N . ASP A 1 130 ? 4.765 2.089 -6.380 1.00 53.19 130 ASP A N 1
ATOM 1008 C CA . ASP A 1 130 ? 4.948 2.514 -7.769 1.00 53.19 130 ASP A CA 1
ATOM 1009 C C . ASP A 1 130 ? 5.220 1.401 -8.781 1.00 53.19 130 ASP A C 1
ATOM 1011 O O . ASP A 1 130 ? 5.414 1.666 -9.963 1.00 53.19 130 ASP A O 1
ATOM 1015 N N . ILE A 1 131 ? 5.148 0.126 -8.389 1.00 55.00 131 ILE A N 1
ATOM 1016 C CA . ILE A 1 131 ? 5.398 -0.961 -9.355 1.00 55.00 131 ILE A CA 1
ATOM 1017 C C . ILE A 1 131 ? 4.354 -0.955 -10.501 1.00 55.00 131 ILE A C 1
ATOM 1019 O O . ILE A 1 131 ? 4.606 -1.516 -11.563 1.00 55.00 131 ILE A O 1
ATOM 1023 N N . ARG A 1 132 ? 3.199 -0.283 -10.336 1.00 52.34 132 ARG A N 1
ATOM 1024 C CA . ARG A 1 132 ? 2.128 -0.211 -11.352 1.00 52.34 132 ARG A CA 1
ATOM 1025 C C . ARG A 1 132 ? 2.022 1.099 -12.131 1.00 52.34 132 ARG A C 1
ATOM 1027 O O . ARG A 1 132 ? 1.316 1.102 -13.132 1.00 52.34 132 ARG A O 1
ATOM 1034 N N . GLN A 1 133 ? 2.714 2.167 -11.740 1.00 51.16 133 GLN A N 1
ATOM 1035 C CA . GLN A 1 133 ? 2.877 3.339 -12.603 1.00 51.16 133 GLN A CA 1
ATOM 1036 C C . GLN A 1 133 ? 4.199 3.200 -13.350 1.00 51.16 133 GLN A C 1
ATOM 1038 O O . GLN A 1 133 ? 5.118 3.998 -13.203 1.00 51.16 133 GLN A O 1
ATOM 1043 N N . GLN A 1 134 ? 4.315 2.152 -14.166 1.00 49.81 134 GLN A N 1
ATOM 1044 C CA . GLN A 1 134 ? 5.338 2.134 -15.207 1.00 49.81 134 GLN A CA 1
ATOM 1045 C C . GLN A 1 134 ? 4.888 3.118 -16.289 1.00 49.81 134 GLN A C 1
ATOM 1047 O O . GLN A 1 134 ? 4.280 2.742 -17.280 1.00 49.81 134 GLN A O 1
ATOM 1052 N N . ASN A 1 135 ? 5.082 4.398 -15.978 1.00 56.31 135 ASN A N 1
ATOM 1053 C CA . ASN A 1 135 ? 5.612 5.425 -16.851 1.00 56.31 135 ASN A CA 1
ATOM 1054 C C . ASN A 1 135 ? 5.501 5.093 -18.351 1.00 56.31 135 ASN A C 1
ATOM 1056 O O . ASN A 1 135 ? 6.458 4.604 -18.954 1.00 56.31 135 ASN A O 1
ATOM 1060 N N . GLU A 1 136 ? 4.352 5.384 -18.965 1.00 54.62 136 GLU A N 1
ATOM 1061 C CA . GLU A 1 136 ? 4.256 5.397 -20.431 1.00 54.62 136 GLU A CA 1
ATOM 1062 C C . GLU A 1 136 ? 5.220 6.441 -21.022 1.00 54.62 136 GLU A C 1
ATOM 1064 O O . GLU A 1 136 ? 5.798 6.227 -22.086 1.00 54.62 136 GLU A O 1
ATOM 1069 N N . GLU A 1 137 ? 5.506 7.513 -20.275 1.00 57.28 137 GLU A N 1
ATOM 1070 C CA . GLU A 1 137 ? 6.465 8.559 -20.652 1.00 57.28 137 GLU A CA 1
ATOM 1071 C C . GLU A 1 137 ? 7.935 8.121 -20.497 1.00 57.28 137 GLU A C 1
ATOM 1073 O O . GLU A 1 137 ? 8.848 8.849 -20.887 1.00 57.28 137 GLU A O 1
ATOM 1078 N N . GLY A 1 138 ? 8.182 6.905 -19.988 1.00 63.34 138 GLY A N 1
ATOM 1079 C CA . GLY A 1 138 ? 9.516 6.378 -19.708 1.00 63.34 138 GLY A CA 1
ATOM 1080 C C . GLY A 1 138 ? 9.765 4.944 -20.168 1.00 63.34 138 GLY A C 1
ATOM 1081 O O . GLY A 1 138 ? 10.696 4.300 -19.676 1.00 63.34 138 GLY A O 1
ATOM 1082 N N . VAL A 1 139 ? 8.976 4.421 -21.110 1.00 71.56 139 VAL A N 1
ATOM 1083 C CA . VAL A 1 139 ? 9.281 3.130 -21.742 1.00 71.56 139 VAL A CA 1
ATOM 1084 C C . VAL A 1 139 ? 10.652 3.245 -22.416 1.00 71.56 139 VAL A C 1
ATOM 1086 O O . VAL A 1 139 ? 10.842 4.035 -23.340 1.00 71.56 139 VAL A O 1
ATOM 1089 N N . LEU A 1 140 ? 11.620 2.472 -21.916 1.00 79.00 140 LEU A N 1
ATOM 1090 C CA . LEU A 1 140 ? 13.039 2.551 -22.287 1.00 79.00 140 LEU A CA 1
ATOM 1091 C C . LEU A 1 140 ? 13.754 3.861 -21.885 1.00 79.00 140 LEU A C 1
ATOM 1093 O O . LEU A 1 140 ? 14.757 4.198 -22.496 1.00 79.00 140 LEU A O 1
ATOM 1097 N N . ALA A 1 141 ? 13.318 4.577 -20.840 1.00 77.25 141 ALA A N 1
ATOM 1098 C CA . ALA A 1 141 ? 14.024 5.771 -20.334 1.00 77.25 141 ALA A CA 1
ATOM 1099 C C . ALA A 1 141 ? 15.415 5.484 -19.734 1.00 77.25 141 ALA A C 1
ATOM 1101 O O . ALA A 1 141 ? 16.191 6.401 -19.494 1.00 77.25 141 ALA A O 1
ATOM 1102 N N . PHE A 1 142 ? 15.736 4.213 -19.479 1.00 81.00 142 PHE A N 1
ATOM 1103 C CA . PHE A 1 142 ? 17.092 3.792 -19.120 1.00 81.00 142 PHE A CA 1
ATOM 1104 C C . PHE A 1 142 ? 18.049 3.787 -20.326 1.00 81.00 142 PHE A C 1
ATOM 1106 O O . PHE A 1 142 ? 19.257 3.674 -20.134 1.00 81.00 142 PHE A O 1
ATOM 1113 N N . LEU A 1 143 ? 17.515 3.863 -21.551 1.00 86.75 143 LEU A N 1
ATOM 1114 C CA . LEU A 1 143 ? 18.279 3.999 -22.786 1.00 86.75 143 LEU A CA 1
ATOM 1115 C C . LEU A 1 143 ? 18.418 5.477 -23.155 1.00 86.75 143 LEU A C 1
ATOM 1117 O O . LEU A 1 143 ? 17.517 6.278 -22.905 1.00 86.75 143 LEU A O 1
ATOM 1121 N N . SER A 1 144 ? 19.537 5.819 -23.795 1.00 89.12 144 SER A N 1
ATOM 1122 C CA . SER A 1 144 ? 19.695 7.122 -24.445 1.00 89.12 144 SER A CA 1
ATOM 1123 C C . SER A 1 144 ? 18.644 7.313 -25.548 1.00 89.12 144 SER A C 1
ATOM 1125 O O . SER A 1 144 ? 18.060 6.343 -26.047 1.00 89.12 144 SER A O 1
ATOM 1127 N N . ASP A 1 145 ? 18.402 8.559 -25.963 1.00 85.69 145 ASP A N 1
ATOM 1128 C CA . ASP A 1 145 ? 17.482 8.832 -27.072 1.00 85.69 145 ASP A CA 1
ATOM 1129 C C . ASP A 1 145 ? 17.926 8.140 -28.371 1.00 85.69 145 ASP A C 1
ATOM 1131 O O . ASP A 1 145 ? 17.082 7.652 -29.129 1.00 85.69 145 ASP A O 1
ATOM 1135 N N . GLU A 1 146 ? 19.236 8.033 -28.607 1.00 90.69 146 GLU A N 1
ATOM 1136 C CA . GLU A 1 146 ? 19.816 7.277 -29.718 1.00 90.69 146 GLU A CA 1
ATOM 1137 C C . GLU A 1 146 ? 19.501 5.778 -29.627 1.00 90.69 146 GLU A C 1
ATOM 1139 O O . GLU A 1 146 ? 18.947 5.207 -30.571 1.00 90.69 146 GLU A O 1
ATOM 1144 N N . ASP A 1 147 ? 19.790 5.142 -28.490 1.00 91.94 147 ASP A N 1
ATOM 1145 C CA . ASP A 1 147 ? 19.567 3.704 -28.298 1.00 91.94 147 ASP A CA 1
ATOM 1146 C C . ASP A 1 147 ? 18.080 3.355 -28.381 1.00 91.94 147 ASP A C 1
ATOM 1148 O O . ASP A 1 147 ? 17.687 2.356 -28.989 1.00 91.94 147 ASP A O 1
ATOM 1152 N N . ARG A 1 148 ? 17.225 4.221 -27.830 1.00 91.88 148 ARG A N 1
ATOM 1153 C CA . ARG A 1 148 ? 15.773 4.075 -27.909 1.00 91.88 148 ARG A CA 1
ATOM 1154 C C . ARG A 1 148 ? 15.293 4.088 -29.361 1.00 91.88 148 ARG A C 1
ATOM 1156 O O . ARG A 1 148 ? 14.487 3.237 -29.740 1.00 91.88 148 ARG A O 1
ATOM 1163 N N . ARG A 1 149 ? 15.811 4.995 -30.201 1.00 87.38 149 ARG A N 1
ATOM 1164 C CA . ARG A 1 149 ? 15.495 5.034 -31.644 1.00 87.38 149 ARG A CA 1
ATOM 1165 C C . ARG A 1 149 ? 15.921 3.751 -32.354 1.00 87.38 149 ARG A C 1
ATOM 1167 O O . ARG A 1 149 ? 15.148 3.218 -33.150 1.00 87.38 149 ARG A O 1
ATOM 1174 N N . VAL A 1 150 ? 17.113 3.237 -32.046 1.00 93.69 150 VAL A N 1
ATOM 1175 C CA . VAL A 1 150 ? 17.611 1.972 -32.607 1.00 93.69 150 VAL A CA 1
ATOM 1176 C C . VAL A 1 150 ? 16.690 0.817 -32.223 1.00 93.69 150 VAL A C 1
ATOM 1178 O O . VAL A 1 150 ? 16.227 0.092 -33.103 1.00 93.69 150 VAL A O 1
ATOM 1181 N N . VAL A 1 151 ? 16.342 0.682 -30.942 1.00 92.06 151 VAL A N 1
ATOM 1182 C CA . VAL A 1 151 ? 15.429 -0.369 -30.474 1.00 92.06 151 VAL A CA 1
ATOM 1183 C C . VAL A 1 151 ? 14.072 -0.286 -31.172 1.00 92.06 151 VAL A C 1
ATOM 1185 O O . VAL A 1 151 ? 13.597 -1.306 -31.671 1.00 92.06 151 VAL A O 1
ATOM 1188 N N . PHE A 1 152 ? 13.472 0.903 -31.292 1.00 88.94 152 PHE A N 1
ATOM 1189 C CA . PHE A 1 152 ? 12.204 1.064 -32.014 1.00 88.94 152 PHE A CA 1
ATOM 1190 C C . PHE A 1 152 ? 12.318 0.681 -33.493 1.00 88.94 152 PHE A C 1
ATOM 1192 O O . PHE A 1 152 ? 11.439 -0.002 -34.020 1.00 88.94 152 PHE A O 1
ATOM 1199 N N . SER A 1 153 ? 13.412 1.065 -34.156 1.00 89.00 153 SER A N 1
ATOM 1200 C CA . SER A 1 153 ? 13.650 0.715 -35.561 1.00 89.00 153 SER A CA 1
ATOM 1201 C C . SER A 1 153 ? 13.784 -0.792 -35.786 1.00 89.00 153 SER A C 1
ATOM 1203 O O . SER A 1 153 ? 13.285 -1.306 -36.786 1.00 89.00 153 SER A O 1
ATOM 1205 N N . ILE A 1 154 ? 14.423 -1.508 -34.855 1.00 91.06 154 ILE A N 1
ATOM 1206 C CA . ILE A 1 154 ? 14.580 -2.962 -34.917 1.00 91.06 154 ILE A CA 1
ATOM 1207 C C . ILE A 1 154 ? 13.236 -3.620 -34.620 1.00 91.06 154 ILE A C 1
ATOM 1209 O O . ILE A 1 154 ? 12.804 -4.493 -35.366 1.00 91.06 154 ILE A O 1
ATOM 1213 N N . ALA A 1 155 ? 12.542 -3.168 -33.573 1.00 89.69 155 ALA A N 1
ATOM 1214 C CA . ALA A 1 155 ? 11.246 -3.705 -33.178 1.00 89.69 155 ALA A CA 1
ATOM 1215 C C . ALA A 1 155 ? 10.207 -3.598 -34.305 1.00 89.69 155 ALA A C 1
ATOM 1217 O O . ALA A 1 155 ? 9.477 -4.555 -34.545 1.00 89.69 155 ALA A O 1
ATOM 1218 N N . ALA A 1 156 ? 10.189 -2.486 -35.049 1.00 84.94 156 ALA A N 1
ATOM 1219 C CA . ALA A 1 156 ? 9.301 -2.294 -36.197 1.00 84.94 156 ALA A CA 1
ATOM 1220 C C . ALA A 1 156 ? 9.569 -3.271 -37.359 1.00 84.94 156 ALA A C 1
ATOM 1222 O O . ALA A 1 156 ? 8.674 -3.538 -38.159 1.00 84.94 156 ALA A O 1
ATOM 1223 N N . GLN A 1 157 ? 10.787 -3.808 -37.457 1.00 86.69 157 GLN A N 1
ATOM 1224 C CA . GLN A 1 157 ? 11.168 -4.788 -38.476 1.00 86.69 157 GLN A CA 1
ATOM 1225 C C . GLN A 1 157 ? 10.862 -6.230 -38.057 1.00 86.69 157 GLN A C 1
ATOM 1227 O O . GLN A 1 157 ? 10.904 -7.126 -38.900 1.00 86.69 157 GLN A O 1
ATOM 1232 N N . ILE A 1 158 ? 10.553 -6.479 -36.779 1.00 86.50 158 ILE A N 1
ATOM 1233 C CA . ILE A 1 158 ? 10.196 -7.814 -36.301 1.00 86.50 158 ILE A CA 1
ATOM 1234 C C . ILE A 1 158 ? 8.762 -8.109 -36.758 1.00 86.50 158 ILE A C 1
ATOM 1236 O O . ILE A 1 158 ? 7.826 -7.445 -36.305 1.00 86.50 158 ILE A O 1
ATOM 1240 N N . PRO A 1 159 ? 8.545 -9.107 -37.634 1.00 74.50 159 PRO A N 1
ATOM 1241 C CA . PRO A 1 159 ? 7.208 -9.439 -38.085 1.00 74.50 159 PRO A CA 1
ATOM 1242 C C . PRO A 1 159 ? 6.414 -10.015 -36.913 1.00 74.50 159 PRO A C 1
ATOM 1244 O O . PRO A 1 159 ? 6.619 -11.155 -36.489 1.00 74.50 159 PRO A O 1
ATOM 1247 N N . VAL A 1 160 ? 5.468 -9.235 -36.397 1.00 73.75 160 VAL A N 1
ATOM 1248 C CA . VAL A 1 160 ? 4.453 -9.765 -35.493 1.00 73.75 160 VAL A CA 1
ATOM 1249 C C . VAL A 1 160 ? 3.496 -10.584 -36.349 1.00 73.75 160 VAL A C 1
ATOM 1251 O O . VAL A 1 160 ? 2.726 -10.054 -37.147 1.00 73.75 160 VAL A O 1
ATOM 1254 N N . LEU A 1 161 ? 3.590 -11.904 -36.214 1.00 71.44 161 LEU A N 1
ATOM 1255 C CA . LEU A 1 161 ? 2.658 -12.864 -36.794 1.00 71.44 161 LEU A CA 1
ATOM 1256 C C . LEU A 1 161 ? 1.220 -12.415 -36.472 1.00 71.44 161 LEU A C 1
ATOM 1258 O O . LEU A 1 161 ? 0.814 -12.423 -35.308 1.00 71.44 161 LEU A O 1
ATOM 1262 N N . GLY A 1 162 ? 0.492 -11.970 -37.505 1.00 70.44 162 GLY A N 1
ATOM 1263 C CA . GLY A 1 162 ? -0.833 -11.362 -37.370 1.00 70.44 162 GLY A CA 1
ATOM 1264 C C . GLY A 1 162 ? -1.884 -12.299 -36.753 1.00 70.44 162 GLY A C 1
ATOM 1265 O O . GLY A 1 162 ? -1.604 -13.474 -36.505 1.00 70.44 162 GLY A O 1
ATOM 1266 N N . PRO A 1 163 ? -3.127 -11.824 -36.548 1.00 61.81 163 PRO A N 1
ATOM 1267 C CA . PRO A 1 163 ? -4.187 -12.576 -35.858 1.00 61.81 163 PRO A CA 1
ATOM 1268 C C . PRO A 1 163 ? -4.458 -13.968 -36.453 1.00 61.81 163 PRO A C 1
ATOM 1270 O O . PRO A 1 163 ? -4.853 -14.887 -35.742 1.00 61.81 163 PRO A O 1
ATOM 1273 N N . ASN A 1 164 ? -4.186 -14.127 -37.753 1.00 61.44 164 ASN A N 1
ATOM 1274 C CA . ASN A 1 164 ? -4.413 -15.349 -38.525 1.00 61.44 164 ASN A CA 1
ATOM 1275 C C . ASN A 1 164 ? -3.148 -16.192 -38.753 1.00 61.44 164 ASN A C 1
ATOM 1277 O O . ASN A 1 164 ? -3.161 -17.123 -39.560 1.00 61.44 164 ASN A O 1
ATOM 1281 N N . ALA A 1 165 ? -2.035 -15.877 -38.091 1.00 72.06 165 ALA A N 1
ATOM 1282 C CA . ALA A 1 165 ? -0.861 -16.729 -38.160 1.00 72.06 165 ALA A CA 1
ATOM 1283 C C . ALA A 1 165 ? -1.139 -18.088 -37.500 1.00 72.06 165 ALA A C 1
ATOM 1285 O O . ALA A 1 165 ? -1.862 -18.183 -36.506 1.00 72.06 165 ALA A O 1
ATOM 1286 N N . ARG A 1 166 ? -0.573 -19.163 -38.067 1.00 71.69 166 ARG A N 1
ATOM 1287 C CA . ARG A 1 166 ? -0.774 -20.533 -37.572 1.00 71.69 166 ARG A CA 1
ATOM 1288 C C . ARG A 1 166 ? -0.005 -20.734 -36.269 1.00 71.69 166 ARG A C 1
ATOM 1290 O O . ARG A 1 166 ? 1.095 -21.278 -36.259 1.00 71.69 166 ARG A O 1
ATOM 1297 N N . PHE A 1 167 ? -0.587 -20.278 -35.169 1.00 77.88 167 PHE A N 1
ATOM 1298 C CA . PHE A 1 167 ? -0.128 -20.628 -33.835 1.00 77.88 167 PHE A CA 1
ATOM 1299 C C . PHE A 1 167 ? -0.583 -22.043 -33.482 1.00 77.88 167 PHE A C 1
ATOM 1301 O O . PHE A 1 167 ? -1.553 -22.569 -34.030 1.00 77.88 167 PHE A O 1
ATOM 1308 N N . HIS A 1 168 ? 0.115 -22.662 -32.533 1.00 81.94 168 HIS A N 1
ATOM 1309 C CA . HIS A 1 168 ? -0.321 -23.930 -31.967 1.00 81.94 168 HIS A CA 1
ATOM 1310 C C . HIS A 1 168 ? -1.762 -23.800 -31.417 1.00 81.94 168 HIS A C 1
ATOM 1312 O O . HIS A 1 168 ? -2.069 -22.771 -30.803 1.00 81.94 168 HIS A O 1
ATOM 1318 N N . PRO A 1 169 ? -2.636 -24.817 -31.563 1.00 81.75 169 PRO A N 1
ATOM 1319 C CA . PRO A 1 169 ? -4.054 -24.731 -31.186 1.00 81.75 169 PRO A CA 1
ATOM 1320 C C . PRO A 1 169 ? -4.311 -24.223 -29.759 1.00 81.75 169 PRO A C 1
ATOM 1322 O O . PRO A 1 169 ? -5.245 -23.461 -29.528 1.00 81.75 169 PRO A O 1
ATOM 1325 N N . LEU A 1 170 ? -3.442 -24.582 -28.807 1.00 84.88 170 LEU A N 1
ATOM 1326 C CA . LEU A 1 170 ? -3.521 -24.114 -27.415 1.00 84.88 170 LEU A CA 1
ATOM 1327 C C . LEU A 1 170 ? -3.313 -22.598 -27.269 1.00 84.88 170 LEU A C 1
ATOM 1329 O O . LEU A 1 170 ? -3.996 -21.956 -26.477 1.00 84.88 170 LEU A O 1
ATOM 1333 N N . ILE A 1 171 ? -2.398 -22.016 -28.049 1.00 83.00 171 ILE A N 1
ATOM 1334 C CA . ILE A 1 171 ? -2.116 -20.574 -28.020 1.00 83.00 171 ILE A CA 1
ATOM 1335 C C . ILE A 1 171 ? -3.307 -19.807 -28.603 1.00 83.00 171 ILE A C 1
ATOM 1337 O O . ILE A 1 171 ? -3.688 -18.769 -28.071 1.00 83.00 171 ILE A O 1
ATOM 1341 N N . MET A 1 172 ? -3.933 -20.338 -29.659 1.00 80.25 172 MET A N 1
ATOM 1342 C CA . MET A 1 172 ? -5.138 -19.741 -30.244 1.00 80.25 172 MET A CA 1
ATOM 1343 C C . MET A 1 172 ? -6.330 -19.784 -29.283 1.00 80.25 172 MET A C 1
ATOM 1345 O O . MET A 1 172 ? -7.024 -18.781 -29.135 1.00 80.25 172 MET A O 1
ATOM 1349 N N . ALA A 1 173 ? -6.543 -20.916 -28.602 1.00 81.12 173 ALA A N 1
ATOM 1350 C CA . ALA A 1 173 ? -7.602 -21.051 -27.605 1.00 81.12 173 ALA A CA 1
ATOM 1351 C C . ALA A 1 173 ? -7.442 -20.028 -26.470 1.00 81.12 173 ALA A C 1
ATOM 1353 O O . ALA A 1 173 ? -8.415 -19.394 -26.075 1.00 81.12 173 ALA A O 1
ATOM 1354 N N . TYR A 1 174 ? -6.212 -19.818 -25.996 1.00 84.12 174 TYR A N 1
ATOM 1355 C CA . TYR A 1 174 ? -5.927 -18.845 -24.946 1.00 84.12 174 TYR A CA 1
ATOM 1356 C C . TYR A 1 174 ? -6.101 -17.390 -25.411 1.00 84.12 174 TYR A C 1
ATOM 1358 O O . TYR A 1 174 ? -6.728 -16.600 -24.713 1.00 84.12 174 TYR A O 1
ATOM 1366 N N . ARG A 1 175 ? -5.614 -17.038 -26.611 1.00 82.00 175 ARG A N 1
ATOM 1367 C CA . ARG A 1 175 ? -5.805 -15.692 -27.189 1.00 82.00 175 ARG A CA 1
ATOM 1368 C C . ARG A 1 175 ? -7.281 -15.330 -27.330 1.00 82.00 175 ARG A C 1
ATOM 1370 O O . ARG A 1 175 ? -7.673 -14.242 -26.935 1.00 82.00 175 ARG A O 1
ATOM 1377 N N . LYS A 1 176 ? -8.102 -16.275 -27.797 1.00 80.44 176 LYS A N 1
ATOM 1378 C CA . LYS A 1 176 ? -9.552 -16.089 -27.910 1.00 80.44 176 LYS A CA 1
ATOM 1379 C C . LYS A 1 176 ? -10.197 -15.724 -26.567 1.00 80.44 176 LYS A C 1
ATOM 1381 O O . LYS A 1 176 ? -11.042 -14.840 -26.524 1.00 80.44 176 LYS A O 1
ATOM 1386 N N . VAL A 1 177 ? -9.781 -16.376 -25.479 1.00 82.81 177 VAL A N 1
ATOM 1387 C CA . VAL A 1 177 ? -10.294 -16.089 -24.128 1.00 82.81 177 VAL A CA 1
ATOM 1388 C C . VAL A 1 177 ? -9.908 -14.681 -23.667 1.00 82.81 177 VAL A C 1
ATOM 1390 O O . VAL A 1 177 ? -10.716 -14.017 -23.024 1.00 82.81 177 VAL A O 1
ATOM 1393 N N . ILE A 1 178 ? -8.702 -14.213 -24.001 1.00 81.94 178 ILE A N 1
ATOM 1394 C CA . ILE A 1 178 ? -8.263 -12.848 -23.675 1.00 81.94 178 ILE A CA 1
ATOM 1395 C C . ILE A 1 178 ? -9.092 -11.816 -24.451 1.00 81.94 178 ILE A C 1
ATOM 1397 O O . ILE A 1 178 ? -9.668 -10.925 -23.832 1.00 81.94 178 ILE A O 1
ATOM 1401 N N . ASP A 1 179 ? -9.235 -11.983 -25.769 1.00 77.50 179 ASP A N 1
ATOM 1402 C CA . ASP A 1 179 ? -9.985 -11.049 -26.624 1.00 77.50 179 ASP A CA 1
ATOM 1403 C C . ASP A 1 179 ? -11.474 -10.954 -26.224 1.00 77.50 179 ASP A C 1
ATOM 1405 O O . ASP A 1 179 ? -12.099 -9.895 -26.307 1.00 77.50 179 ASP A O 1
ATOM 1409 N N . GLU A 1 180 ? -12.074 -12.070 -25.795 1.00 79.50 180 GLU A N 1
ATOM 1410 C CA . GLU A 1 180 ? -13.453 -12.117 -25.288 1.00 79.50 180 GLU A CA 1
ATOM 1411 C C . GLU A 1 180 ? -13.597 -11.480 -23.898 1.00 79.50 180 GLU A C 1
ATOM 1413 O O . GLU A 1 180 ? -14.673 -10.968 -23.572 1.00 79.50 180 GLU A O 1
ATOM 1418 N N . GLY A 1 181 ? -12.531 -11.503 -23.095 1.00 65.81 181 GLY A N 1
ATOM 1419 C CA . GLY A 1 181 ? -12.463 -10.847 -21.792 1.00 65.81 181 GLY A CA 1
ATOM 1420 C C . GLY A 1 181 ? -12.363 -9.325 -21.898 1.00 65.81 181 GLY A C 1
ATOM 1421 O O . GLY A 1 181 ? -13.023 -8.626 -21.135 1.00 65.81 181 GLY A O 1
ATOM 1422 N N . GLU A 1 182 ? -11.611 -8.805 -22.873 1.00 63.72 182 GLU A N 1
ATOM 1423 C CA . GLU A 1 182 ? -11.454 -7.356 -23.090 1.00 63.72 182 GLU A CA 1
ATOM 1424 C C . GLU A 1 182 ? -12.718 -6.687 -23.656 1.00 63.72 182 GLU A C 1
ATOM 1426 O O . GLU A 1 182 ? -12.972 -5.522 -23.374 1.00 63.72 182 GLU A O 1
ATOM 1431 N N . LYS A 1 183 ? -13.564 -7.414 -24.400 1.00 64.94 183 LYS A N 1
ATOM 1432 C CA . LYS A 1 183 ? -14.838 -6.882 -24.936 1.00 64.94 183 LYS A CA 1
ATOM 1433 C C . LYS A 1 183 ? -15.958 -6.727 -23.903 1.00 64.94 183 LYS A C 1
ATOM 1435 O O . LYS A 1 183 ? -17.010 -6.188 -24.239 1.00 64.94 183 LYS A O 1
ATOM 1440 N N . GLN A 1 184 ? -15.785 -7.270 -22.700 1.00 54.59 184 GLN A N 1
ATOM 1441 C CA . GLN A 1 184 ? -16.804 -7.261 -21.642 1.00 54.59 184 GLN A CA 1
ATOM 1442 C C . GLN A 1 184 ? -16.537 -6.217 -20.547 1.00 54.59 184 GLN A C 1
ATOM 1444 O O . GLN A 1 184 ? -17.340 -6.104 -19.619 1.00 54.59 184 GLN A O 1
ATOM 1449 N N . GLN A 1 185 ? -15.436 -5.468 -20.651 1.00 45.78 185 GLN A N 1
ATOM 1450 C CA . GLN A 1 185 ? -15.150 -4.274 -19.849 1.00 45.78 185 GLN A CA 1
ATOM 1451 C C . GLN A 1 185 ? -15.561 -3.006 -20.592 1.00 45.78 185 GLN A C 1
ATOM 1453 O O . GLN A 1 185 ? -15.987 -2.063 -19.887 1.00 45.78 185 GLN A O 1
#

Foldseek 3Di:
DDDDDDDDDDDDDDDDDDDDDDDDDDDPPPPPPPPDDVQFDWDADDPRWIKGKDFQVSLLVDLVVDPLVVVCVSLQHDSVVSVVVCVQSVRDHDDVCQVVCVVVVHDDDDDDGDDDPHDRMDMDTNPGNCPPPPPPVCPPVVDDPVVVVVVVVVVVVPDDQDLPRDDDPVVNVVVVVVVVVVVVD